Protein AF-A0AAD4D1K1-F1 (afdb_monomer)

Mean predicted aligned error: 10.36 Å

Organism: NCBI:txid604196

Nearest PDB structures (foldseek):
  8tid-assembly1_G  TM=2.782E-01  e=1.147E-01  Tetrahymena thermophila
  8kdq-assembly1_A  TM=3.178E-01  e=3.335E+00  synthetic construct
  1ypf-assembly1_A  TM=4.188E-01  e=5.266E+00  Bacillus anthracis
  1ypf-assembly2_B  TM=4.130E-01  e=8.806E+00  Bacillus anthracis

Solvent-accessible surface area (backbone atoms only — not comparable to full-atom values): 17620 Å² total; per-residue (Å²): 136,61,85,41,45,68,47,78,50,74,53,75,74,86,73,88,48,87,87,61,91,66,86,73,69,76,52,80,69,63,49,77,46,43,48,60,52,50,39,54,57,49,68,62,23,54,62,26,28,33,43,36,37,40,48,43,41,37,93,43,54,67,53,35,49,51,44,14,48,49,43,43,62,21,69,53,27,29,35,41,37,42,26,33,32,48,55,69,71,38,42,49,67,24,48,59,50,39,61,37,16,52,34,58,53,26,30,33,42,35,42,29,46,60,72,62,97,66,61,77,73,63,59,64,64,56,59,61,59,56,47,68,71,48,71,79,64,74,93,75,93,75,90,79,83,89,82,85,88,84,88,84,83,89,80,90,81,79,90,82,92,76,89,78,78,89,77,83,77,82,80,75,81,75,81,76,77,80,75,77,80,86,73,76,85,68,72,73,58,86,73,54,30,63,48,21,29,33,43,33,47,45,69,44,42,66,48,55,70,68,59,54,49,53,54,46,72,28,30,46,40,24,29,34,39,40,53,50,53,60,74,64,60,70,68,56,35,52,54,49,16,40,48,47,33,70,39,19,73,58,52,74,40,79,45,61,57,92,89,49,59,62,61,48,51,40,28,47,70,48,33,95,56,38,70,60,46,51,51,53,52,54,50,48,54,52,46,54,61,65,80,47,78,75,68,74,77,86,123

Sequence (299 aa):
MIHLVHLKINFQPSQYNDKLRCHVSTNKIATKTAALQVCWIIQQSPHITHLHLDQLSVSNLKEMELLALTLHGLLWLQEIRLFIRSDKDVWQRGFYKIFFALPVLVTVCKLGGEPPLNWTYYWHETDLLNYELKDSEGESELDTEDDEESGRSRQKTSDDRKSVEAVQENKQVIEEKDQELVIPEVFSRDEPLSQLQMFQAWDMNLLTMEEVLSVFYHCPNVVSLRVPLVSAIGEDLDILARTISERCPHLWWLSSRQSDATLFTAVMKAMPDYEQLKEHQSRKERLLRRCGSYQACFC

Foldseek 3Di:
DDAAQADADAPDDPPPCPPDDDPPPPPPVNLDCQLVVVLVVLQVHLNHQHEHYHAREDEALVSLLSNLQSQLSNQNHAEDADEYEYPLVSCQVSVQSNLQSHHLNHAYDHEEYHDPPCPVVPPVVVVVVVVVVPVVDDDDDDDDDDDDDDDDDDDDDDDDDDDDDDDPDPDDPDPPPPPDDDRPGRDGHPAASQNHAHDHYEPCQSYDLVSLLVSLLRHQAHQAYEDYDHVDDDPSLLVSLLSNQVRHVNHLHYHYDPVDVSSVVSNLVNHPPSVVSVVVVVVVVVVVVVVDPPPPPPD

Radius of gyration: 23.48 Å; Cα contacts (8 Å, |Δi|>4): 382; chains: 1; bounding box: 64×58×53 Å

Secondary structure (DSSP, 8-state):
----SEEEEE---STT-TTS-------HHHHTTHHHHHHHHHHT-TT-SEEEEEEEE--SHHHHHHHHHHHHT-TT--EEEEEEE--HHHHHHHHHHHHHTS-TT-SEEEEESS--S-THHHHHHHHHHHHHHHTTS------------------------PPPP-----------------PPPP----S--TT--EEEES-GGGS-HHHHHHHHHT-TT-SEEEPPP----THHHHHHHHHHHHH-TT--EEE--TT-HHHHHHHHHHSTTHHHHHHHHHHHHHHHHHS--------

pLDDT: mean 80.2, std 19.13, range [30.38, 98.31]

Structure (mmCIF, N/CA/C/O backbone):
data_AF-A0AAD4D1K1-F1
#
_entry.id   AF-A0AAD4D1K1-F1
#
loop_
_atom_site.group_PDB
_atom_site.id
_atom_site.type_symbol
_atom_site.label_atom_id
_atom_site.label_alt_id
_atom_site.label_comp_id
_atom_site.label_asym_id
_atom_site.label_entity_id
_atom_site.label_seq_id
_atom_site.pdbx_PDB_ins_code
_atom_site.Cartn_x
_atom_site.Cartn_y
_atom_site.Cartn_z
_atom_site.occupancy
_atom_site.B_iso_or_equiv
_atom_site.auth_seq_id
_atom_site.auth_comp_id
_atom_site.auth_asym_id
_atom_site.auth_atom_id
_atom_site.pdbx_PDB_model_num
ATOM 1 N N . MET A 1 1 ? -6.142 -9.452 -29.997 1.00 72.88 1 MET A N 1
ATOM 2 C CA . MET A 1 1 ? -6.151 -8.633 -28.769 1.00 72.88 1 MET A CA 1
ATOM 3 C C . MET A 1 1 ? -6.439 -9.585 -27.624 1.00 72.88 1 MET A C 1
ATOM 5 O O . MET A 1 1 ? -7.376 -10.363 -27.749 1.00 72.88 1 MET A O 1
ATOM 9 N N . ILE A 1 2 ? -5.573 -9.647 -26.615 1.00 81.00 2 ILE A N 1
ATOM 10 C CA . ILE A 1 2 ? -5.736 -10.585 -25.498 1.00 81.00 2 ILE A CA 1
ATOM 11 C C . ILE A 1 2 ? -6.510 -9.848 -24.403 1.00 81.00 2 ILE A C 1
ATOM 13 O O . ILE A 1 2 ? -6.099 -8.770 -23.986 1.00 81.00 2 ILE A O 1
ATOM 17 N N . HIS A 1 3 ? -7.638 -10.408 -23.970 1.00 90.62 3 HIS A N 1
ATOM 18 C CA . HIS A 1 3 ? -8.458 -9.855 -22.892 1.00 90.62 3 HIS A CA 1
ATOM 19 C C . HIS A 1 3 ? -8.113 -10.573 -21.589 1.00 90.62 3 HIS A C 1
ATOM 21 O O . HIS A 1 3 ? -8.763 -11.547 -21.214 1.00 90.62 3 HIS A O 1
ATOM 27 N N . LEU A 1 4 ? -7.047 -10.128 -20.924 1.00 94.00 4 LEU A N 1
ATOM 28 C CA . LEU A 1 4 ? -6.708 -10.634 -19.598 1.00 94.00 4 LEU A CA 1
ATOM 29 C C . LEU A 1 4 ? -7.562 -9.915 -18.550 1.00 94.00 4 LEU A C 1
ATOM 31 O O . LEU A 1 4 ? -7.555 -8.690 -18.480 1.00 94.00 4 LEU A O 1
ATOM 35 N N . VAL A 1 5 ? -8.287 -10.688 -17.742 1.00 96.38 5 VAL A N 1
ATOM 36 C CA . VAL A 1 5 ? -9.033 -10.192 -16.569 1.00 96.38 5 VAL A CA 1
ATOM 37 C C . VAL A 1 5 ? -8.194 -10.366 -15.298 1.00 96.38 5 VAL A C 1
ATOM 39 O O . VAL A 1 5 ? -8.175 -9.499 -14.428 1.00 96.38 5 VAL A O 1
ATOM 42 N N . HIS A 1 6 ? -7.436 -11.463 -15.231 1.00 96.06 6 HIS A N 1
ATOM 43 C CA . HIS A 1 6 ? -6.526 -11.784 -14.137 1.00 96.06 6 HIS A CA 1
ATOM 44 C C . HIS A 1 6 ? -5.112 -11.925 -14.694 1.00 96.06 6 HIS A C 1
ATOM 46 O O . HIS A 1 6 ? -4.882 -12.717 -15.610 1.00 96.06 6 HIS A O 1
ATOM 52 N N . LEU A 1 7 ? -4.160 -11.189 -14.126 1.00 95.75 7 LEU A N 1
ATOM 53 C CA . LEU A 1 7 ? -2.747 -11.311 -14.459 1.00 95.75 7 LEU A CA 1
ATOM 54 C C . LEU A 1 7 ? -1.954 -11.601 -13.188 1.00 95.75 7 LEU A C 1
ATOM 56 O O . LEU A 1 7 ? -1.901 -10.772 -12.283 1.00 95.75 7 LEU A O 1
ATOM 60 N N . LYS A 1 8 ? -1.318 -12.774 -13.136 1.00 94.94 8 LYS A N 1
ATOM 61 C CA . LYS A 1 8 ? -0.389 -13.153 -12.070 1.00 94.94 8 LYS A CA 1
ATOM 62 C C . LYS A 1 8 ? 0.980 -13.456 -12.663 1.00 94.94 8 LYS A C 1
ATOM 64 O O . LYS A 1 8 ? 1.104 -14.370 -13.473 1.00 94.94 8 LYS A O 1
ATOM 69 N N . ILE A 1 9 ? 1.997 -12.717 -12.234 1.00 92.56 9 ILE A N 1
ATOM 70 C CA . ILE A 1 9 ? 3.392 -12.934 -12.622 1.00 92.56 9 ILE A CA 1
ATOM 71 C C . ILE A 1 9 ? 4.221 -13.078 -11.350 1.00 92.56 9 ILE A C 1
ATOM 73 O O . ILE A 1 9 ? 4.180 -12.213 -10.477 1.00 92.56 9 ILE A O 1
ATOM 77 N N . ASN A 1 10 ? 4.971 -14.174 -11.249 1.00 88.88 10 ASN A N 1
ATOM 78 C CA . ASN A 1 10 ? 5.829 -14.451 -10.105 1.00 88.88 10 ASN A CA 1
ATOM 79 C C . ASN A 1 10 ? 7.292 -14.538 -10.543 1.00 88.88 10 ASN A C 1
ATOM 81 O O . ASN A 1 10 ? 7.675 -15.435 -11.295 1.00 88.88 10 ASN A O 1
ATOM 85 N N . PHE A 1 11 ? 8.103 -13.610 -10.049 1.00 84.44 11 PHE A N 1
ATOM 86 C CA . PHE A 1 11 ? 9.536 -13.535 -10.291 1.00 84.44 11 PHE A CA 1
ATOM 87 C C . PHE A 1 11 ? 10.288 -14.250 -9.166 1.00 84.44 11 PHE A C 1
ATOM 89 O O . PHE A 1 11 ? 11.040 -13.631 -8.417 1.00 84.44 11 PHE A O 1
ATOM 96 N N . GLN A 1 12 ? 10.078 -15.560 -9.002 1.00 76.00 12 GLN A N 1
ATOM 97 C CA . GLN A 1 12 ? 10.823 -16.306 -7.987 1.00 76.00 12 GLN A CA 1
ATOM 98 C C . GLN A 1 12 ? 12.325 -16.292 -8.319 1.00 76.00 12 GLN A C 1
ATOM 100 O O . GLN A 1 12 ? 12.722 -16.813 -9.366 1.00 76.00 12 GLN A O 1
ATOM 105 N N . PRO A 1 13 ? 13.198 -15.766 -7.441 1.00 63.66 13 PRO A N 1
ATOM 106 C CA . PRO A 1 13 ? 14.618 -16.031 -7.535 1.00 63.66 13 PRO A CA 1
ATOM 107 C C . PRO A 1 13 ? 14.792 -17.533 -7.330 1.00 63.66 13 PRO A C 1
ATOM 109 O O . PRO A 1 13 ? 14.244 -18.110 -6.391 1.00 63.66 13 PRO A O 1
ATOM 112 N N . SER A 1 14 ? 15.562 -18.177 -8.201 1.00 56.88 14 SER A N 1
ATOM 113 C CA . SER A 1 14 ? 15.793 -19.628 -8.243 1.00 56.88 14 SER A CA 1
ATOM 114 C C . SER A 1 14 ? 16.520 -20.207 -7.010 1.00 56.88 14 SER A C 1
ATOM 116 O O . SER A 1 14 ? 17.161 -21.251 -7.099 1.00 56.88 14 SER A O 1
ATOM 118 N N . GLN A 1 15 ? 16.482 -19.532 -5.861 1.00 54.94 15 GLN A N 1
ATOM 119 C CA . GLN A 1 15 ? 17.346 -19.762 -4.704 1.00 54.94 15 GLN A CA 1
ATOM 120 C C . GLN A 1 15 ? 16.857 -20.854 -3.742 1.00 54.94 15 GLN A C 1
ATOM 122 O O . GLN A 1 15 ? 17.575 -21.190 -2.811 1.00 54.94 15 GLN A O 1
ATOM 127 N N . TYR A 1 16 ? 15.695 -21.473 -3.966 1.00 52.16 16 TYR A N 1
ATOM 128 C CA . TYR A 1 16 ? 15.175 -22.506 -3.054 1.00 52.16 16 TYR A CA 1
ATOM 129 C C . TYR A 1 16 ? 15.654 -23.943 -3.327 1.00 52.16 16 TYR A C 1
ATOM 131 O O . TYR A 1 16 ? 15.157 -24.878 -2.708 1.00 52.16 16 TYR A O 1
ATOM 139 N N . ASN A 1 17 ? 16.660 -24.145 -4.186 1.00 45.97 17 ASN A N 1
ATOM 140 C CA . ASN A 1 17 ? 17.298 -25.454 -4.379 1.00 45.97 17 ASN A CA 1
ATOM 141 C C . ASN A 1 17 ? 18.796 -25.423 -4.043 1.00 45.97 17 ASN A C 1
ATOM 143 O O . ASN A 1 17 ? 19.654 -25.696 -4.879 1.00 45.97 17 ASN A O 1
ATOM 147 N N . ASP A 1 18 ? 19.114 -25.173 -2.773 1.00 48.12 18 ASP A N 1
ATOM 148 C CA . ASP A 1 18 ? 20.488 -25.197 -2.241 1.00 48.12 18 ASP A CA 1
ATOM 149 C C . ASP A 1 18 ? 21.176 -26.582 -2.336 1.00 48.12 18 ASP A C 1
ATOM 151 O O . ASP A 1 18 ? 22.380 -26.720 -2.114 1.00 48.12 18 ASP A O 1
ATOM 155 N N . LYS A 1 19 ? 20.438 -27.639 -2.715 1.00 50.09 19 LYS A N 1
ATOM 156 C CA . LYS A 1 19 ? 20.979 -28.997 -2.916 1.00 50.09 19 LYS A CA 1
ATOM 157 C C . LYS A 1 19 ? 21.280 -29.365 -4.371 1.00 50.09 19 LYS A C 1
ATOM 159 O O . LYS A 1 19 ? 21.922 -30.387 -4.601 1.00 50.09 19 LYS A O 1
ATOM 164 N N . LEU A 1 20 ? 20.894 -28.548 -5.350 1.00 40.56 20 LEU A N 1
ATOM 165 C CA . LEU A 1 20 ? 21.225 -28.772 -6.760 1.00 40.56 20 LEU A CA 1
ATOM 166 C C . LEU A 1 20 ? 21.921 -27.527 -7.305 1.00 40.56 20 LEU A C 1
ATOM 168 O O . LEU A 1 20 ? 21.315 -26.655 -7.921 1.00 40.56 20 LEU A O 1
ATOM 172 N N . ARG A 1 21 ? 23.229 -27.456 -7.032 1.00 37.28 21 ARG A N 1
ATOM 173 C CA . ARG A 1 21 ? 24.147 -26.422 -7.517 1.00 37.28 21 ARG A CA 1
ATOM 174 C C . ARG A 1 21 ? 24.184 -26.383 -9.048 1.00 37.28 21 ARG A C 1
ATOM 176 O O . ARG A 1 21 ? 25.069 -26.960 -9.668 1.00 37.28 21 ARG A O 1
ATOM 183 N N . CYS A 1 22 ? 23.293 -25.601 -9.632 1.00 33.66 22 CYS A N 1
ATOM 184 C CA . CYS A 1 22 ? 23.585 -24.823 -10.823 1.00 33.66 22 CYS A CA 1
ATOM 185 C C . CYS A 1 22 ? 23.235 -23.377 -10.487 1.00 33.66 22 CYS A C 1
ATOM 187 O O . CYS A 1 22 ? 22.073 -22.983 -10.527 1.00 33.66 22 CYS A O 1
ATOM 189 N N . HIS A 1 23 ? 24.251 -22.584 -10.136 1.00 37.19 23 HIS A N 1
ATOM 190 C CA . HIS A 1 23 ? 24.150 -21.130 -10.152 1.00 37.19 23 HIS A CA 1
ATOM 191 C C . HIS A 1 23 ? 23.920 -20.691 -11.601 1.00 37.19 23 HIS A C 1
ATOM 193 O O . HIS A 1 23 ? 24.848 -20.280 -12.295 1.00 37.19 23 HIS A O 1
ATOM 199 N N . VAL A 1 24 ? 22.679 -20.765 -12.077 1.00 39.00 24 VAL A N 1
ATOM 200 C CA . VAL A 1 24 ? 22.254 -19.875 -13.147 1.00 39.00 24 VAL A CA 1
ATOM 201 C C . VAL A 1 24 ? 22.130 -18.525 -12.465 1.00 39.00 24 VAL A C 1
ATOM 203 O O . VAL A 1 24 ? 21.102 -18.190 -11.886 1.00 39.00 24 VAL A O 1
ATOM 206 N N . SER A 1 25 ? 23.245 -17.794 -12.435 1.00 41.09 25 SER A N 1
ATOM 207 C CA . SER A 1 25 ? 23.227 -16.356 -12.214 1.00 41.09 25 SER A CA 1
ATOM 208 C C . SER A 1 25 ? 22.176 -15.821 -13.176 1.00 41.09 25 SER A C 1
ATOM 210 O O . SER A 1 25 ? 22.391 -15.847 -14.389 1.00 41.09 25 SER A O 1
ATOM 212 N N . THR A 1 26 ? 20.999 -15.446 -12.669 1.00 44.00 26 THR A N 1
ATOM 213 C CA . THR A 1 26 ? 20.039 -14.683 -13.458 1.00 44.00 26 THR A CA 1
ATOM 214 C C . THR A 1 26 ? 20.810 -13.457 -13.896 1.00 44.00 26 THR A C 1
ATOM 216 O O . THR A 1 26 ? 21.178 -12.618 -13.071 1.00 44.00 26 THR A O 1
ATOM 219 N N . ASN A 1 27 ? 21.189 -13.458 -15.171 1.00 49.16 27 ASN A N 1
ATOM 220 C CA . ASN A 1 27 ? 22.078 -12.479 -15.761 1.00 49.16 27 ASN A CA 1
ATOM 221 C C . ASN A 1 27 ? 21.571 -11.097 -15.331 1.00 49.16 27 ASN A C 1
ATOM 223 O O . ASN A 1 27 ? 20.393 -10.814 -15.539 1.00 49.16 27 ASN A O 1
ATOM 227 N N . LYS A 1 28 ? 22.415 -10.240 -14.734 1.00 56.50 28 LYS A N 1
ATOM 228 C CA . LYS A 1 28 ? 22.034 -8.882 -14.265 1.00 56.50 28 LYS A CA 1
ATOM 229 C C . LYS A 1 28 ? 21.329 -8.033 -15.343 1.00 56.50 28 LYS A C 1
ATOM 231 O O . LYS A 1 28 ? 20.769 -6.985 -15.054 1.00 56.50 28 LYS A O 1
ATOM 236 N N . ILE A 1 29 ? 21.408 -8.469 -16.596 1.00 53.78 29 ILE A N 1
ATOM 237 C CA . ILE A 1 29 ? 20.778 -7.882 -17.775 1.00 53.78 29 ILE A CA 1
ATOM 238 C C . ILE A 1 29 ? 19.267 -8.197 -17.832 1.00 53.78 29 ILE A C 1
ATOM 240 O O . ILE A 1 29 ? 18.488 -7.337 -18.228 1.00 53.78 29 ILE A O 1
ATOM 244 N N . ALA A 1 30 ? 18.824 -9.378 -17.382 1.00 60.53 30 ALA A N 1
ATOM 245 C CA . ALA A 1 30 ? 17.412 -9.777 -17.413 1.00 60.53 30 ALA A CA 1
ATOM 246 C C . ALA A 1 30 ? 16.549 -9.010 -16.392 1.00 60.53 30 ALA A C 1
ATOM 248 O O . ALA A 1 30 ? 15.363 -8.799 -16.622 1.00 60.53 30 ALA A O 1
ATOM 249 N N . THR A 1 31 ? 17.135 -8.539 -15.287 1.00 65.38 31 THR A N 1
ATOM 250 C CA . THR A 1 31 ? 16.404 -7.774 -14.262 1.00 65.38 31 THR A CA 1
ATOM 251 C C . THR A 1 31 ? 16.112 -6.339 -14.693 1.00 65.38 31 THR A C 1
ATOM 253 O O . THR A 1 31 ? 15.072 -5.804 -14.327 1.00 65.38 31 THR A O 1
ATOM 256 N N . LYS A 1 32 ? 16.981 -5.728 -15.512 1.00 70.50 32 LYS A N 1
ATOM 257 C CA . LYS A 1 32 ? 16.847 -4.323 -15.937 1.00 70.50 32 LYS A CA 1
ATOM 258 C C . LYS A 1 32 ? 15.639 -4.050 -16.836 1.00 70.50 32 LYS A C 1
ATOM 260 O O . LYS A 1 32 ? 15.222 -2.910 -16.962 1.00 70.50 32 LYS A O 1
ATOM 265 N N . THR A 1 33 ? 15.091 -5.073 -17.489 1.00 84.19 33 THR A N 1
ATOM 266 C CA . THR A 1 33 ? 13.977 -4.907 -18.440 1.00 84.19 33 THR A CA 1
ATOM 267 C C . THR A 1 33 ? 12.664 -5.504 -17.944 1.00 84.19 33 THR A C 1
ATOM 269 O O . THR A 1 33 ? 11.638 -5.323 -18.596 1.00 84.19 33 THR A O 1
ATOM 272 N N . ALA A 1 34 ? 12.660 -6.159 -16.778 1.00 89.62 34 ALA A N 1
ATOM 273 C CA . ALA A 1 34 ? 11.484 -6.846 -16.256 1.00 89.62 34 ALA A CA 1
ATOM 274 C C . ALA A 1 34 ? 10.307 -5.883 -16.023 1.00 89.62 34 ALA A C 1
ATOM 276 O O . ALA A 1 34 ? 9.207 -6.138 -16.508 1.00 89.62 34 ALA A O 1
ATOM 277 N N . ALA A 1 35 ? 10.542 -4.744 -15.360 1.00 93.19 35 ALA A N 1
ATOM 278 C CA . ALA A 1 35 ? 9.509 -3.732 -15.123 1.00 93.19 35 ALA A CA 1
ATOM 279 C C . ALA A 1 35 ? 8.905 -3.194 -16.431 1.00 93.19 35 ALA A C 1
ATOM 281 O O . ALA A 1 35 ? 7.684 -3.142 -16.567 1.00 93.19 35 ALA A O 1
ATOM 282 N N . LEU A 1 36 ? 9.747 -2.875 -17.422 1.00 93.62 36 LEU A N 1
ATOM 283 C CA . LEU A 1 36 ? 9.320 -2.403 -18.745 1.00 93.62 36 LEU A CA 1
ATOM 284 C C . LEU A 1 36 ? 8.448 -3.439 -19.468 1.00 93.62 36 LEU A C 1
ATOM 286 O O . LEU A 1 36 ? 7.378 -3.104 -19.973 1.00 93.62 36 LEU A O 1
ATOM 290 N N . GLN A 1 37 ? 8.883 -4.701 -19.491 1.00 93.75 37 GLN A N 1
ATOM 291 C CA . GLN A 1 37 ? 8.145 -5.795 -20.126 1.00 93.75 37 GLN A CA 1
ATOM 292 C C . GLN A 1 37 ? 6.794 -6.034 -19.451 1.00 93.75 37 GLN A C 1
ATOM 294 O O . GLN A 1 37 ? 5.785 -6.187 -20.137 1.00 93.75 37 GLN A O 1
ATOM 299 N N . VAL A 1 38 ? 6.754 -6.024 -18.117 1.00 95.56 38 VAL A N 1
ATOM 300 C CA . VAL A 1 38 ? 5.509 -6.166 -17.353 1.00 95.56 38 VAL A CA 1
ATOM 301 C C . VAL A 1 38 ? 4.557 -5.014 -17.639 1.00 95.56 38 VAL A C 1
ATOM 303 O O . VAL A 1 38 ? 3.389 -5.262 -17.929 1.00 95.56 38 VAL A O 1
ATOM 306 N N . CYS A 1 39 ? 5.046 -3.771 -17.626 1.00 96.75 39 CYS A N 1
ATOM 307 C CA . CYS A 1 39 ? 4.224 -2.607 -17.952 1.00 96.75 39 CYS A CA 1
ATOM 308 C C . CYS A 1 39 ? 3.651 -2.716 -19.370 1.00 96.75 39 CYS A C 1
ATOM 310 O O . CYS A 1 39 ? 2.458 -2.501 -19.569 1.00 96.75 39 CYS A O 1
ATOM 312 N N . TRP A 1 40 ? 4.469 -3.134 -20.341 1.00 95.56 40 TRP A N 1
ATOM 313 C CA . TRP A 1 40 ? 4.013 -3.356 -21.710 1.00 95.56 40 TRP A CA 1
ATOM 314 C C . TRP A 1 40 ? 2.913 -4.424 -21.793 1.00 95.56 40 TRP A C 1
ATOM 316 O O . TRP A 1 40 ? 1.896 -4.181 -22.440 1.00 95.56 40 TRP A O 1
ATOM 326 N N . ILE A 1 41 ? 3.067 -5.566 -21.107 1.00 94.94 41 ILE A N 1
ATOM 327 C CA . ILE A 1 41 ? 2.046 -6.631 -21.049 1.00 94.94 41 ILE A CA 1
ATOM 328 C C . ILE A 1 41 ? 0.735 -6.093 -20.466 1.00 94.94 41 ILE A C 1
ATOM 330 O O . ILE A 1 41 ? -0.327 -6.313 -21.045 1.00 94.94 41 ILE A O 1
ATOM 334 N N . ILE A 1 42 ? 0.807 -5.367 -19.348 1.00 96.50 42 ILE A N 1
ATOM 335 C CA . ILE A 1 42 ? -0.366 -4.795 -18.676 1.00 96.50 42 ILE A CA 1
ATOM 336 C C . ILE A 1 42 ? -1.099 -3.815 -19.601 1.00 96.50 42 ILE A C 1
ATOM 338 O O . ILE A 1 42 ? -2.321 -3.878 -19.721 1.00 96.50 42 ILE A O 1
ATOM 342 N N . GLN A 1 43 ? -0.366 -2.965 -20.325 1.00 95.94 43 GLN A N 1
ATOM 343 C CA . GLN A 1 43 ? -0.943 -2.008 -21.276 1.00 95.94 43 GLN A CA 1
ATOM 344 C C . GLN A 1 43 ? -1.690 -2.679 -22.440 1.00 95.94 43 GLN A C 1
ATOM 346 O O . GLN A 1 43 ? -2.597 -2.073 -23.008 1.00 95.94 43 GLN A O 1
ATOM 351 N N . GLN A 1 44 ? -1.368 -3.933 -22.786 1.00 96.38 44 GLN A N 1
ATOM 352 C CA . GLN A 1 44 ? -2.120 -4.688 -23.800 1.00 96.38 44 GLN A CA 1
ATOM 353 C C . GLN A 1 44 ? -3.483 -5.192 -23.297 1.00 96.38 44 GLN A C 1
ATOM 355 O O . GLN A 1 44 ? -4.273 -5.718 -24.085 1.00 96.38 44 GLN A O 1
ATOM 360 N N . SER A 1 45 ? -3.772 -5.071 -22.000 1.00 96.56 45 SER A N 1
ATOM 361 C CA . SER A 1 45 ? -4.991 -5.584 -21.373 1.00 96.56 45 SER A CA 1
ATOM 362 C C . SER A 1 45 ? -5.561 -4.582 -20.354 1.00 96.56 45 SER A C 1
ATOM 364 O O . SER A 1 45 ? -5.500 -4.818 -19.151 1.00 96.56 45 SER A O 1
ATOM 366 N N . PRO A 1 46 ? -6.198 -3.484 -20.805 1.00 96.31 46 PRO A N 1
ATOM 367 C CA . PRO A 1 46 ? -6.753 -2.455 -19.911 1.00 96.31 46 PRO A CA 1
ATOM 368 C C . PRO A 1 46 ? -7.955 -2.925 -19.064 1.00 96.31 46 PRO A C 1
ATOM 370 O O . PRO A 1 46 ? -8.429 -2.193 -18.200 1.00 96.31 46 PRO A O 1
ATOM 373 N N . HIS A 1 47 ? -8.468 -4.134 -19.313 1.00 96.38 47 HIS A N 1
ATOM 374 C CA . HIS A 1 47 ? -9.603 -4.736 -18.604 1.00 96.38 47 HIS A CA 1
ATOM 375 C C . HIS A 1 47 ? -9.190 -5.609 -17.410 1.00 96.38 47 HIS A C 1
ATOM 377 O O . HIS A 1 47 ? -10.031 -6.321 -16.863 1.00 96.38 47 HIS A O 1
ATOM 383 N N . ILE A 1 48 ? -7.908 -5.600 -17.030 1.00 97.81 48 ILE A N 1
ATOM 384 C CA . ILE A 1 48 ? -7.433 -6.342 -15.861 1.00 97.81 48 ILE A CA 1
ATOM 385 C C . ILE A 1 48 ? -8.164 -5.828 -14.616 1.00 97.81 48 ILE A C 1
ATOM 387 O O . ILE A 1 48 ? -8.100 -4.644 -14.290 1.00 97.81 48 ILE A O 1
ATOM 391 N N . THR A 1 49 ? -8.826 -6.743 -13.911 1.00 98.00 49 THR A N 1
ATOM 392 C CA . THR A 1 49 ? -9.485 -6.484 -12.626 1.00 98.00 49 THR A CA 1
ATOM 393 C C . THR A 1 49 ? -8.647 -6.985 -11.450 1.00 98.00 49 THR A C 1
ATOM 395 O O . THR A 1 49 ? -8.744 -6.427 -10.360 1.00 98.00 49 THR A O 1
ATOM 398 N N . HIS A 1 50 ? -7.783 -7.986 -11.665 1.00 97.81 50 HIS A N 1
ATOM 399 C CA . HIS A 1 50 ? -6.905 -8.552 -10.636 1.00 97.81 50 HIS A CA 1
ATOM 400 C C . HIS A 1 50 ? -5.457 -8.611 -11.133 1.00 97.81 50 HIS A C 1
ATOM 402 O O . HIS A 1 50 ? -5.148 -9.342 -12.081 1.00 97.81 50 HIS A O 1
ATOM 408 N N . LEU A 1 51 ? -4.561 -7.869 -10.480 1.00 97.44 51 LEU A N 1
ATOM 409 C CA . LEU A 1 51 ? -3.145 -7.784 -10.841 1.00 97.44 51 LEU A CA 1
ATOM 410 C C . LEU A 1 51 ? -2.250 -8.233 -9.688 1.00 97.44 51 LEU A C 1
ATOM 412 O O . LEU A 1 51 ? -2.154 -7.554 -8.667 1.00 97.44 51 LEU A O 1
ATOM 416 N N . HIS A 1 52 ? -1.554 -9.354 -9.868 1.00 96.00 52 HIS A N 1
ATOM 417 C CA . HIS A 1 52 ? -0.613 -9.908 -8.897 1.00 96.00 52 HIS A CA 1
ATOM 418 C C . HIS A 1 52 ? 0.800 -9.947 -9.490 1.00 96.00 52 HIS A C 1
ATOM 420 O O . HIS A 1 52 ? 1.076 -10.709 -10.416 1.00 96.00 52 HIS A O 1
ATOM 426 N N . LEU A 1 53 ? 1.699 -9.136 -8.947 1.00 94.75 53 LEU A N 1
ATOM 427 C CA . LEU A 1 53 ? 3.097 -9.041 -9.348 1.00 94.75 53 LEU A CA 1
ATOM 428 C C . LEU A 1 53 ? 3.970 -9.329 -8.130 1.00 94.75 53 LEU A C 1
ATOM 430 O O . LEU A 1 53 ? 4.134 -8.485 -7.248 1.00 94.75 53 LEU A O 1
ATOM 434 N N . ASP A 1 54 ? 4.529 -10.534 -8.093 1.00 90.81 54 ASP A N 1
ATOM 435 C CA . ASP A 1 54 ? 5.349 -10.992 -6.979 1.00 90.81 54 ASP A CA 1
ATOM 436 C C . ASP A 1 54 ? 6.831 -10.856 -7.329 1.00 90.81 54 ASP A C 1
ATOM 438 O O . ASP A 1 54 ? 7.305 -11.470 -8.283 1.00 90.81 54 ASP A O 1
ATOM 442 N N . GLN A 1 55 ? 7.573 -10.100 -6.517 1.00 89.12 55 GLN A N 1
ATOM 443 C CA . GLN A 1 55 ? 9.024 -9.904 -6.629 1.00 89.12 55 GLN A CA 1
ATOM 444 C C . GLN A 1 55 ? 9.489 -9.178 -7.902 1.00 89.12 55 GLN A C 1
ATOM 446 O O . GLN A 1 55 ? 10.583 -9.436 -8.411 1.00 89.12 55 GLN A O 1
ATOM 451 N N . LEU A 1 56 ? 8.683 -8.242 -8.407 1.00 92.75 56 LEU A N 1
ATOM 452 C CA . LEU A 1 56 ? 9.046 -7.437 -9.570 1.00 92.75 56 LEU A CA 1
ATOM 453 C C . LEU A 1 56 ? 10.307 -6.613 -9.277 1.00 92.75 56 LEU A C 1
ATOM 455 O O . LEU A 1 56 ? 10.295 -5.754 -8.399 1.00 92.75 56 LEU A O 1
ATOM 459 N N . SER A 1 57 ? 11.391 -6.861 -10.012 1.00 92.31 57 SER A N 1
ATOM 460 C CA . SER A 1 57 ? 12.620 -6.073 -9.886 1.00 92.31 57 SER A CA 1
ATOM 461 C C . SER A 1 57 ? 12.417 -4.687 -10.489 1.00 92.31 57 SER A C 1
ATOM 463 O O . SER A 1 57 ? 12.106 -4.579 -11.674 1.00 92.31 57 SER A O 1
ATOM 465 N N . VAL A 1 58 ? 12.646 -3.650 -9.686 1.00 93.69 58 VAL A N 1
ATOM 466 C CA . VAL A 1 58 ? 12.604 -2.249 -10.106 1.00 93.69 58 VAL A CA 1
ATOM 467 C C . VAL A 1 58 ? 13.905 -1.577 -9.691 1.00 93.69 58 VAL A C 1
ATOM 469 O O . VAL A 1 58 ? 14.237 -1.490 -8.511 1.00 93.69 58 VAL A O 1
ATOM 472 N N . SER A 1 59 ? 14.674 -1.134 -10.680 1.00 92.50 59 SER A N 1
ATOM 473 C CA . SER A 1 59 ? 16.066 -0.712 -10.486 1.00 92.50 59 SER A CA 1
ATOM 474 C C . SER A 1 59 ? 16.204 0.778 -10.179 1.00 92.50 59 SER A C 1
ATOM 476 O O . SER A 1 59 ? 17.251 1.220 -9.717 1.00 92.50 59 SER A O 1
ATOM 478 N N . ASN A 1 60 ? 15.194 1.584 -10.508 1.00 93.88 60 ASN A N 1
ATOM 479 C CA . ASN A 1 60 ? 15.254 3.040 -10.407 1.00 93.88 60 ASN A CA 1
ATOM 480 C C . ASN A 1 60 ? 13.849 3.655 -10.289 1.00 93.88 60 ASN A C 1
ATOM 482 O O . ASN A 1 60 ? 12.830 2.993 -10.485 1.00 93.88 60 ASN A O 1
ATOM 486 N N . LEU A 1 61 ? 13.798 4.954 -9.982 1.00 94.88 61 LEU A N 1
ATOM 487 C CA . LEU A 1 61 ? 12.541 5.682 -9.802 1.00 94.88 61 LEU A CA 1
ATOM 488 C C . LEU A 1 61 ? 11.734 5.839 -11.103 1.00 94.88 61 LEU A C 1
ATOM 490 O O . LEU A 1 61 ? 10.511 5.871 -11.045 1.00 94.88 61 LEU A O 1
ATOM 494 N N . LYS A 1 62 ? 12.390 5.888 -12.269 1.00 94.25 62 LYS A N 1
ATOM 495 C CA . LYS A 1 62 ? 11.703 6.004 -13.567 1.00 94.25 62 LYS A CA 1
ATOM 496 C C . LYS A 1 62 ? 10.864 4.764 -13.868 1.00 94.25 62 LYS A C 1
ATOM 498 O O . LYS A 1 62 ? 9.744 4.867 -14.348 1.00 94.25 62 LYS A O 1
ATOM 503 N N . GLU A 1 63 ? 11.372 3.582 -13.540 1.00 94.94 63 GLU A N 1
ATOM 504 C CA . GLU A 1 63 ? 10.609 2.337 -13.639 1.00 94.94 63 GLU A CA 1
ATOM 505 C C . GLU A 1 63 ? 9.413 2.317 -12.669 1.00 94.94 63 GLU A C 1
ATOM 507 O O . GLU A 1 63 ? 8.337 1.865 -13.057 1.00 94.94 63 GLU A O 1
ATOM 512 N N . MET A 1 64 ? 9.556 2.864 -11.451 1.00 95.88 64 MET A N 1
ATOM 513 C CA . MET A 1 64 ? 8.420 3.051 -10.530 1.00 95.88 64 MET A CA 1
ATOM 514 C C . MET A 1 64 ? 7.373 4.012 -11.106 1.00 95.88 64 MET A C 1
ATOM 516 O O . MET A 1 64 ? 6.179 3.752 -10.995 1.00 95.88 64 MET A O 1
ATOM 520 N N . GLU A 1 65 ? 7.803 5.110 -11.730 1.00 95.94 65 GLU A N 1
ATOM 521 C CA . GLU A 1 65 ? 6.918 6.076 -12.395 1.00 95.94 65 GLU A CA 1
ATOM 522 C C . GLU A 1 65 ? 6.181 5.455 -13.578 1.00 95.94 65 GLU A C 1
ATOM 524 O O . GLU A 1 65 ? 4.973 5.633 -13.709 1.00 95.94 65 GLU A O 1
ATOM 529 N N . LEU A 1 66 ? 6.875 4.673 -14.406 1.00 95.94 66 LEU A N 1
ATOM 530 C CA . LEU A 1 66 ? 6.249 3.941 -15.501 1.00 95.94 66 LEU A CA 1
ATOM 531 C C . LEU A 1 66 ? 5.215 2.932 -14.989 1.00 95.94 66 LEU A C 1
ATOM 533 O O . LEU A 1 66 ? 4.138 2.798 -15.576 1.00 95.94 66 LEU A O 1
ATOM 537 N N . LEU A 1 67 ? 5.537 2.224 -13.905 1.00 97.19 67 LEU A N 1
ATOM 538 C CA . LEU A 1 67 ? 4.613 1.288 -13.280 1.00 97.19 67 LEU A CA 1
ATOM 539 C C . LEU A 1 67 ? 3.388 2.025 -12.735 1.00 97.19 67 LEU A C 1
ATOM 541 O O . LEU A 1 67 ? 2.270 1.618 -13.030 1.00 97.19 67 LEU A O 1
ATOM 545 N N . ALA A 1 68 ? 3.581 3.140 -12.029 1.00 97.44 68 ALA A N 1
ATOM 546 C CA . ALA A 1 68 ? 2.495 3.992 -11.552 1.00 97.44 68 ALA A CA 1
ATOM 547 C C . ALA A 1 68 ? 1.607 4.473 -12.713 1.00 97.44 68 ALA A C 1
ATOM 549 O O . ALA A 1 68 ? 0.398 4.266 -12.687 1.00 97.44 68 ALA A O 1
ATOM 550 N N . LEU A 1 69 ? 2.200 5.006 -13.786 1.00 96.69 69 LEU A N 1
ATOM 551 C CA . LEU A 1 69 ? 1.470 5.426 -14.987 1.00 96.69 69 LEU A CA 1
ATOM 552 C C . LEU A 1 69 ? 0.656 4.278 -15.598 1.00 96.69 69 LEU A C 1
ATOM 554 O O . LEU A 1 69 ? -0.479 4.462 -16.033 1.00 96.69 69 LEU A O 1
ATOM 558 N N . THR A 1 70 ? 1.235 3.080 -15.616 1.00 97.12 70 THR A N 1
ATOM 559 C CA . THR A 1 70 ? 0.574 1.886 -16.140 1.00 97.12 70 THR A CA 1
ATOM 560 C C . THR A 1 70 ? -0.607 1.467 -15.265 1.00 97.12 70 THR A C 1
ATOM 562 O O . THR A 1 70 ? -1.664 1.147 -15.803 1.00 97.12 70 THR A O 1
ATOM 565 N N . LEU A 1 71 ? -0.466 1.517 -13.936 1.00 97.44 71 LEU A N 1
ATOM 566 C CA . LEU A 1 71 ? -1.547 1.224 -12.988 1.00 97.44 71 LEU A CA 1
ATOM 567 C C . LEU A 1 71 ? -2.694 2.233 -13.086 1.00 97.44 71 LEU A C 1
ATOM 569 O O . LEU A 1 71 ? -3.854 1.829 -13.055 1.00 97.44 71 LEU A O 1
ATOM 573 N N . HIS A 1 72 ? -2.379 3.515 -13.282 1.00 96.62 72 HIS A N 1
ATOM 574 C CA . HIS A 1 72 ? -3.378 4.566 -13.479 1.00 96.62 72 HIS A CA 1
ATOM 575 C C . HIS A 1 72 ? -4.288 4.292 -14.687 1.00 96.62 72 HIS A C 1
ATOM 577 O O . HIS A 1 72 ? -5.482 4.583 -14.653 1.00 96.62 72 HIS A O 1
ATOM 583 N N . GLY A 1 73 ? -3.751 3.671 -15.743 1.00 96.19 73 GLY A N 1
ATOM 584 C CA . GLY A 1 73 ? -4.522 3.280 -16.926 1.00 96.19 73 GLY A CA 1
ATOM 585 C C . GLY A 1 73 ? -5.491 2.107 -16.713 1.00 96.19 73 GLY A C 1
ATOM 586 O O . GLY A 1 73 ? -6.333 1.854 -17.577 1.00 96.19 73 GLY A O 1
ATOM 587 N N . LEU A 1 74 ? -5.407 1.384 -15.591 1.00 97.19 74 LEU A N 1
ATOM 588 C CA . LEU A 1 74 ? -6.230 0.203 -15.317 1.00 97.19 74 LEU A CA 1
ATOM 589 C C . LEU A 1 74 ? -7.545 0.566 -14.627 1.00 97.19 74 LEU A C 1
ATOM 591 O O . LEU A 1 74 ? -7.792 0.178 -13.493 1.00 97.19 74 LEU A O 1
ATOM 595 N N . LEU A 1 75 ? -8.432 1.272 -15.323 1.00 96.94 75 LEU A N 1
ATOM 596 C CA . LEU A 1 75 ? -9.677 1.807 -14.746 1.00 96.94 75 LEU A CA 1
ATOM 597 C C . LEU A 1 75 ? -10.591 0.762 -14.077 1.00 96.94 75 LEU A C 1
ATOM 599 O O . LEU A 1 75 ? -11.433 1.133 -13.267 1.00 96.94 75 LEU A O 1
ATOM 603 N N . TRP A 1 76 ? -10.434 -0.522 -14.413 1.00 97.38 76 TRP A N 1
ATOM 604 C CA . TRP A 1 76 ? -11.232 -1.640 -13.901 1.00 97.38 76 TRP A CA 1
ATOM 605 C C . TRP A 1 76 ? -10.539 -2.439 -12.789 1.00 97.38 76 TRP A C 1
ATOM 607 O O . TRP A 1 76 ? -11.081 -3.450 -12.347 1.00 97.38 76 TRP A O 1
ATOM 617 N N . LEU A 1 77 ? -9.349 -2.024 -12.346 1.00 98.31 77 LEU A N 1
ATOM 618 C CA . LEU A 1 77 ? -8.589 -2.744 -11.330 1.00 98.31 77 LEU A CA 1
ATOM 619 C C . LEU A 1 77 ? -9.320 -2.710 -9.982 1.00 98.31 77 LEU A C 1
ATOM 621 O O . LEU A 1 77 ? -9.590 -1.643 -9.435 1.00 98.31 77 LEU A O 1
ATOM 625 N N . GLN A 1 78 ? -9.603 -3.895 -9.448 1.00 98.00 78 GLN A N 1
ATOM 626 C CA . GLN A 1 78 ? -10.277 -4.111 -8.167 1.00 98.00 78 GLN A CA 1
ATOM 627 C C . GLN A 1 78 ? -9.306 -4.667 -7.122 1.00 98.00 78 GLN A C 1
ATOM 629 O O . GLN A 1 78 ? -9.313 -4.233 -5.973 1.00 98.00 78 GLN A O 1
ATOM 634 N N . GLU A 1 79 ? -8.427 -5.588 -7.519 1.00 98.06 79 GLU A N 1
ATOM 635 C CA . GLU A 1 79 ? -7.421 -6.175 -6.635 1.00 98.06 79 GLU A CA 1
ATOM 636 C C . GLU A 1 79 ? -6.013 -5.954 -7.183 1.00 98.06 79 GLU A C 1
ATOM 638 O O . GLU A 1 79 ? -5.698 -6.325 -8.317 1.00 98.06 79 GLU A O 1
ATOM 643 N N . ILE A 1 80 ? -5.139 -5.403 -6.340 1.00 98.12 80 ILE A N 1
ATOM 644 C CA . ILE A 1 80 ? -3.710 -5.298 -6.614 1.00 98.12 80 ILE A CA 1
ATOM 645 C C . ILE A 1 80 ? -2.886 -5.950 -5.506 1.00 98.12 80 ILE A C 1
ATOM 647 O O . ILE A 1 80 ? -3.047 -5.673 -4.314 1.00 98.12 80 ILE A O 1
ATOM 651 N N . ARG A 1 81 ? -1.955 -6.807 -5.925 1.00 95.94 81 ARG A N 1
ATOM 652 C CA . ARG A 1 81 ? -0.877 -7.344 -5.095 1.00 95.94 81 ARG A CA 1
ATOM 653 C C . ARG A 1 81 ? 0.438 -7.048 -5.784 1.00 95.94 81 ARG A C 1
ATOM 655 O O . ARG A 1 81 ? 0.710 -7.597 -6.846 1.00 95.94 81 ARG A O 1
ATOM 662 N N . LEU A 1 82 ? 1.230 -6.167 -5.201 1.00 95.81 82 LEU A N 1
ATOM 663 C CA . LEU A 1 82 ? 2.457 -5.681 -5.802 1.00 95.81 82 LEU A CA 1
ATOM 664 C C . LEU A 1 82 ? 3.584 -5.744 -4.777 1.00 95.81 82 LEU A C 1
ATOM 666 O O . LEU A 1 82 ? 3.629 -4.958 -3.832 1.00 95.81 82 LEU A O 1
ATOM 670 N N . PHE A 1 83 ? 4.495 -6.689 -4.991 1.00 93.12 83 PHE A N 1
ATOM 671 C CA . PHE A 1 83 ? 5.709 -6.853 -4.203 1.00 93.12 83 PHE A CA 1
ATOM 672 C C . PHE A 1 83 ? 6.918 -6.534 -5.072 1.00 93.12 83 PHE A C 1
ATOM 674 O O . PHE A 1 83 ? 7.223 -7.267 -6.016 1.00 93.12 83 PHE A O 1
ATOM 681 N N . ILE A 1 84 ? 7.598 -5.437 -4.757 1.00 93.69 84 ILE A N 1
ATOM 682 C CA . ILE A 1 84 ? 8.690 -4.893 -5.560 1.00 93.69 84 ILE A CA 1
ATOM 683 C C . ILE A 1 84 ? 10.027 -5.180 -4.8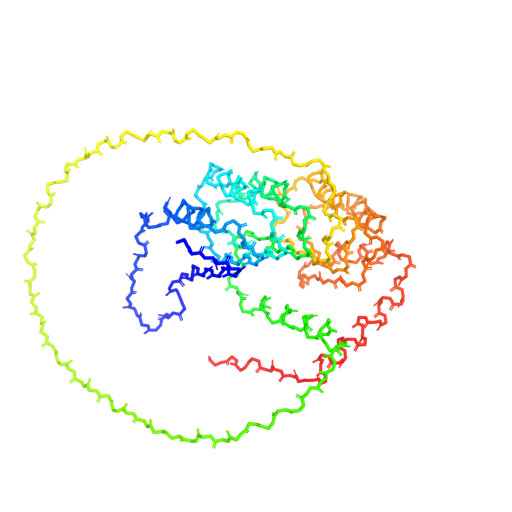89 1.00 93.69 84 ILE A C 1
ATOM 685 O O . ILE A 1 84 ? 10.203 -4.970 -3.694 1.00 93.69 84 ILE A O 1
ATOM 689 N N . ARG A 1 85 ? 10.999 -5.631 -5.681 1.00 91.75 85 ARG A N 1
ATOM 690 C CA . ARG A 1 85 ? 12.405 -5.704 -5.284 1.00 91.75 85 ARG A CA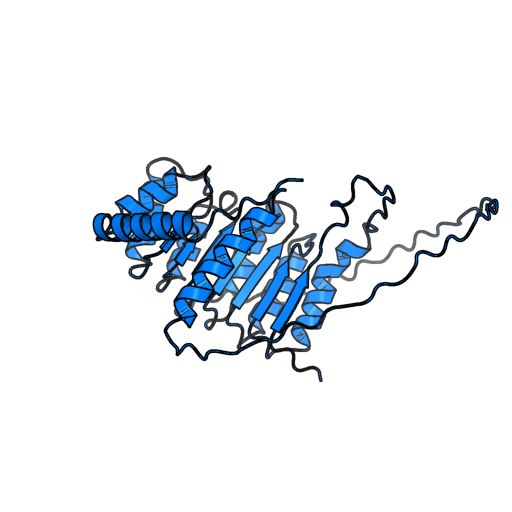 1
ATOM 691 C C . ARG A 1 85 ? 13.121 -4.474 -5.816 1.00 91.75 85 ARG A C 1
ATOM 693 O O . ARG A 1 85 ? 13.367 -4.379 -7.016 1.00 91.75 85 ARG A O 1
ATOM 700 N N . SER A 1 86 ? 13.450 -3.549 -4.930 1.00 92.38 86 SER A N 1
ATOM 701 C CA . SER A 1 86 ? 14.163 -2.321 -5.271 1.00 92.38 86 SER A CA 1
ATOM 702 C C . SER A 1 86 ? 15.045 -1.876 -4.115 1.00 92.38 86 SER A C 1
ATOM 704 O O . SER A 1 86 ? 14.857 -2.309 -2.976 1.00 92.38 86 SER A O 1
ATOM 706 N N . ASP A 1 87 ? 15.958 -0.949 -4.390 1.00 93.12 87 ASP A N 1
ATOM 707 C CA . ASP A 1 87 ? 16.663 -0.231 -3.331 1.00 93.12 87 ASP A CA 1
ATOM 708 C C . ASP A 1 87 ? 15.665 0.509 -2.423 1.00 93.12 87 ASP A C 1
ATOM 710 O O . ASP A 1 87 ? 14.592 0.938 -2.866 1.00 93.12 87 ASP A O 1
ATOM 714 N N . LYS A 1 88 ? 16.029 0.683 -1.145 1.00 91.62 88 LYS A N 1
ATOM 715 C CA . LYS A 1 88 ? 15.169 1.323 -0.133 1.00 91.62 88 LYS A CA 1
ATOM 716 C C . LYS A 1 88 ? 14.721 2.722 -0.551 1.00 91.62 88 LYS A C 1
ATOM 718 O O . LYS A 1 88 ? 13.539 3.028 -0.443 1.00 91.62 88 LYS A O 1
ATOM 723 N N . ASP A 1 89 ? 15.635 3.523 -1.092 1.00 94.19 89 ASP A N 1
ATOM 724 C CA . ASP A 1 89 ? 15.348 4.895 -1.528 1.00 94.19 89 ASP A CA 1
ATOM 725 C C . ASP A 1 89 ? 14.389 4.927 -2.730 1.00 94.19 89 ASP A C 1
ATOM 727 O O . ASP A 1 89 ? 13.546 5.819 -2.847 1.00 94.19 89 ASP A O 1
ATOM 731 N N . VAL A 1 90 ? 14.495 3.936 -3.627 1.00 95.06 90 VAL A N 1
ATOM 732 C CA . VAL A 1 90 ? 13.595 3.787 -4.781 1.00 95.06 90 VAL A CA 1
ATOM 733 C C . VAL A 1 90 ? 12.199 3.398 -4.307 1.00 95.06 90 VAL A C 1
ATOM 735 O O . VAL A 1 90 ? 11.224 3.998 -4.757 1.00 95.06 90 VAL A O 1
ATOM 738 N N . TRP A 1 91 ? 12.098 2.448 -3.371 1.00 94.62 91 TRP A N 1
ATOM 739 C CA . TRP A 1 91 ? 10.819 2.053 -2.780 1.00 94.62 91 TRP A CA 1
ATOM 740 C C . TRP A 1 91 ? 10.167 3.212 -2.033 1.00 94.62 91 TRP A C 1
ATOM 742 O O . TRP A 1 91 ? 9.023 3.541 -2.317 1.00 94.62 91 TRP A O 1
ATOM 752 N N . GLN A 1 92 ? 10.903 3.875 -1.138 1.00 94.00 92 GLN A N 1
ATOM 753 C CA . GLN A 1 92 ? 10.408 4.998 -0.34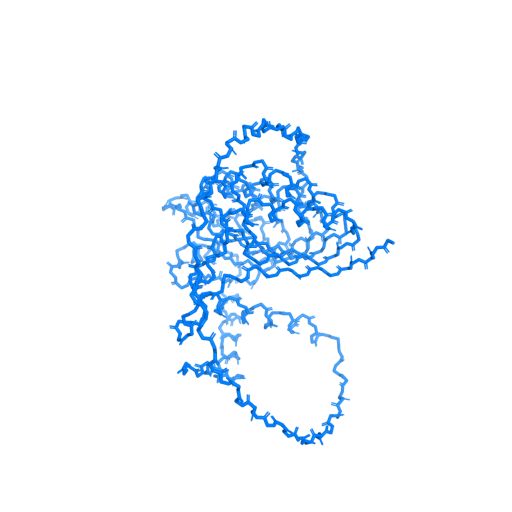3 1.00 94.00 92 GLN A CA 1
ATOM 754 C C . GLN A 1 92 ? 9.782 6.079 -1.232 1.00 94.00 92 GLN A C 1
ATOM 756 O O . GLN A 1 92 ? 8.638 6.474 -1.027 1.00 94.00 92 GLN A O 1
ATOM 761 N N . ARG A 1 93 ? 10.506 6.514 -2.269 1.00 94.44 93 ARG A N 1
ATOM 762 C CA . ARG A 1 93 ? 10.043 7.571 -3.181 1.00 94.44 93 ARG A CA 1
ATOM 763 C C . ARG A 1 93 ? 8.982 7.092 -4.172 1.00 94.44 93 ARG A C 1
ATOM 765 O O . ARG A 1 93 ? 8.170 7.887 -4.641 1.00 94.44 93 ARG A O 1
ATOM 772 N N . GLY A 1 94 ? 9.016 5.817 -4.545 1.00 95.25 94 GLY A N 1
ATOM 773 C CA . GLY A 1 94 ? 8.101 5.234 -5.520 1.00 95.25 94 GLY A CA 1
ATOM 774 C C . GLY A 1 94 ? 6.777 4.763 -4.919 1.00 95.25 94 GLY A C 1
ATOM 775 O O . GLY A 1 94 ? 5.771 4.775 -5.621 1.00 95.25 94 GLY A O 1
ATOM 776 N N . PHE A 1 95 ? 6.744 4.392 -3.636 1.00 95.81 95 PHE A N 1
ATOM 777 C CA . PHE A 1 95 ? 5.554 3.875 -2.958 1.00 95.81 95 PHE A CA 1
ATOM 778 C C . PHE A 1 95 ? 4.370 4.833 -3.089 1.00 95.81 95 PHE A C 1
ATOM 780 O O . PHE A 1 95 ? 3.292 4.423 -3.516 1.00 95.81 95 PHE A O 1
ATOM 787 N N . TYR A 1 96 ? 4.592 6.118 -2.794 1.00 93.19 96 TYR A N 1
ATOM 788 C CA . TYR A 1 96 ? 3.556 7.143 -2.902 1.00 93.19 96 TYR A CA 1
ATOM 789 C C . TYR A 1 96 ? 3.018 7.229 -4.334 1.00 93.19 96 TYR A C 1
ATOM 791 O O . TYR A 1 96 ? 1.811 7.199 -4.551 1.00 93.19 96 TYR A O 1
ATOM 799 N N . LYS A 1 97 ? 3.908 7.239 -5.333 1.00 95.56 97 LYS A N 1
ATOM 800 C CA . LYS A 1 97 ? 3.517 7.293 -6.749 1.00 95.56 97 LYS A CA 1
ATOM 801 C C . LYS A 1 97 ? 2.641 6.106 -7.139 1.00 95.56 97 LYS A C 1
ATOM 803 O O . LYS A 1 97 ? 1.643 6.290 -7.822 1.00 95.56 97 LYS A O 1
ATOM 808 N N . ILE A 1 98 ? 2.987 4.907 -6.676 1.00 97.19 98 ILE A N 1
ATOM 809 C CA . ILE A 1 98 ? 2.200 3.695 -6.919 1.00 97.19 98 ILE A CA 1
ATOM 810 C C . ILE A 1 98 ? 0.832 3.791 -6.247 1.00 97.19 98 ILE A C 1
ATOM 812 O O . ILE A 1 98 ? -0.175 3.577 -6.913 1.00 97.19 98 ILE A O 1
ATOM 816 N N . PHE A 1 99 ? 0.786 4.130 -4.956 1.00 97.69 99 PHE A N 1
ATOM 817 C CA . PHE A 1 99 ? -0.461 4.196 -4.195 1.00 97.69 99 PHE A CA 1
ATOM 818 C C . PHE A 1 99 ? -1.434 5.235 -4.772 1.00 97.69 99 PHE A C 1
ATOM 820 O O . PHE A 1 99 ? -2.609 4.938 -4.978 1.00 97.69 99 PHE A O 1
ATOM 827 N N . PHE A 1 100 ? -0.945 6.434 -5.093 1.00 97.12 100 PHE A N 1
ATOM 828 C CA . PHE A 1 100 ? -1.774 7.513 -5.634 1.00 97.12 100 PHE A CA 1
ATOM 829 C C . PHE A 1 100 ? -2.122 7.348 -7.113 1.00 97.12 100 PHE A C 1
ATOM 831 O O . PHE A 1 100 ? -3.057 7.991 -7.584 1.00 97.12 100 PHE A O 1
ATOM 838 N N . ALA A 1 101 ? -1.437 6.460 -7.832 1.00 97.31 101 ALA A N 1
ATOM 839 C CA . ALA A 1 101 ? -1.824 6.066 -9.179 1.00 97.31 101 ALA A CA 1
ATOM 840 C C . ALA A 1 101 ? -2.927 4.996 -9.207 1.00 97.31 101 ALA A C 1
ATOM 842 O O . ALA A 1 101 ? -3.445 4.698 -10.283 1.00 97.31 101 ALA A O 1
ATOM 843 N N . LEU A 1 102 ? -3.295 4.406 -8.064 1.00 97.69 102 LEU A N 1
ATOM 844 C CA . LEU A 1 102 ? -4.331 3.380 -8.034 1.00 97.69 102 LEU A CA 1
ATOM 845 C C . LEU A 1 102 ? -5.698 3.952 -8.432 1.00 97.69 102 LEU A C 1
ATOM 847 O O . LEU A 1 102 ? -6.078 5.040 -7.985 1.00 97.69 102 LEU A O 1
ATOM 851 N N . PRO A 1 103 ? -6.468 3.208 -9.241 1.00 97.06 103 PRO A N 1
ATOM 852 C CA . PRO A 1 103 ? -7.802 3.615 -9.624 1.00 97.06 103 PRO A CA 1
ATOM 853 C C . PRO A 1 103 ? -8.757 3.516 -8.437 1.00 97.06 103 PRO A C 1
ATOM 855 O O . PRO A 1 103 ? -8.599 2.736 -7.500 1.00 97.06 103 PRO A O 1
ATOM 858 N N . VAL A 1 104 ? -9.808 4.316 -8.523 1.00 97.25 104 VAL A N 1
ATOM 859 C CA . VAL A 1 104 ? -10.777 4.548 -7.451 1.00 97.25 104 VAL A CA 1
ATOM 860 C C . VAL A 1 104 ? -11.602 3.298 -7.083 1.00 97.25 104 VAL A C 1
ATOM 862 O O . VAL A 1 104 ? -12.201 3.247 -6.010 1.00 97.25 104 VAL A O 1
ATOM 865 N N . LEU A 1 105 ? -11.615 2.295 -7.972 1.00 97.75 105 LEU A N 1
ATOM 866 C CA . LEU A 1 105 ? -12.347 1.032 -7.828 1.00 97.75 105 LEU A CA 1
ATOM 867 C C . LEU A 1 105 ? -11.576 -0.062 -7.071 1.00 97.75 105 LEU A C 1
ATOM 869 O O . LEU A 1 105 ? -12.108 -1.155 -6.880 1.00 97.75 105 LEU A O 1
ATOM 873 N N . VAL A 1 106 ? -10.333 0.195 -6.648 1.00 98.25 106 VAL A N 1
ATOM 874 C CA . VAL A 1 106 ? -9.549 -0.803 -5.910 1.00 98.25 106 VAL A CA 1
ATOM 875 C C . VAL A 1 106 ? -10.213 -1.090 -4.565 1.00 98.25 106 VAL A C 1
ATOM 877 O O . VAL A 1 106 ? -10.349 -0.203 -3.724 1.00 98.25 106 VAL A O 1
ATOM 880 N N . THR A 1 107 ? -10.576 -2.352 -4.348 1.00 97.88 107 THR A N 1
ATOM 881 C CA . THR A 1 107 ? -11.147 -2.876 -3.102 1.00 97.88 107 THR A CA 1
ATOM 882 C C . THR A 1 107 ? -10.104 -3.579 -2.239 1.00 97.88 107 THR A C 1
ATOM 884 O O . THR A 1 107 ? -10.203 -3.560 -1.009 1.00 97.88 107 THR A O 1
ATOM 887 N N . VAL A 1 108 ? -9.068 -4.152 -2.862 1.00 97.19 108 VAL A N 1
ATOM 888 C CA . VAL A 1 108 ? -7.971 -4.856 -2.187 1.00 97.19 108 VAL A CA 1
ATOM 889 C C . VAL A 1 108 ? -6.632 -4.315 -2.675 1.00 97.19 108 VAL A C 1
ATOM 891 O O . VAL A 1 108 ? -6.285 -4.448 -3.847 1.00 97.19 108 VAL A O 1
ATOM 894 N N . CYS A 1 109 ? -5.848 -3.753 -1.758 1.00 97.56 109 CYS A N 1
ATOM 895 C CA . CYS A 1 109 ? -4.530 -3.200 -2.042 1.00 97.56 109 CYS A CA 1
ATOM 896 C C . CYS A 1 109 ? -3.476 -3.810 -1.117 1.00 97.56 109 CYS A C 1
ATOM 898 O O . CYS A 1 109 ? -3.530 -3.651 0.105 1.00 97.56 109 CYS A O 1
ATOM 900 N N . LYS A 1 110 ? -2.518 -4.527 -1.713 1.00 95.50 110 LYS A N 1
ATOM 901 C CA . LYS A 1 110 ? -1.379 -5.142 -1.025 1.00 95.50 110 LYS A CA 1
ATOM 902 C C . LYS A 1 110 ? -0.086 -4.658 -1.677 1.00 95.50 110 LYS A C 1
ATOM 904 O O . LYS A 1 110 ? 0.240 -5.109 -2.772 1.00 95.50 110 LYS A O 1
ATOM 909 N N . LEU A 1 111 ? 0.633 -3.751 -1.021 1.00 95.62 111 LEU A N 1
ATOM 910 C CA . LEU A 1 111 ? 1.857 -3.130 -1.541 1.00 95.62 111 LEU A CA 1
ATOM 911 C C . LEU A 1 111 ? 3.034 -3.422 -0.619 1.00 95.62 111 LEU A C 1
ATOM 913 O O . LEU A 1 111 ? 2.975 -3.097 0.563 1.00 95.62 111 LEU A O 1
ATOM 917 N N . GLY A 1 112 ? 4.121 -3.989 -1.129 1.00 91.94 112 GLY A N 1
ATOM 918 C CA . GLY A 1 112 ? 5.309 -4.242 -0.315 1.00 91.94 112 GLY A CA 1
ATOM 919 C C . GLY A 1 112 ? 6.618 -4.050 -1.060 1.00 91.94 112 GLY A C 1
ATOM 920 O O . GLY A 1 112 ? 6.704 -4.325 -2.258 1.00 91.94 112 GLY A O 1
ATOM 921 N N . GLY A 1 113 ? 7.631 -3.604 -0.317 1.00 86.75 113 GLY A N 1
ATOM 922 C CA . GLY A 1 113 ? 9.024 -3.687 -0.727 1.00 86.75 113 GLY A CA 1
ATOM 923 C C . GLY A 1 113 ? 9.531 -5.125 -0.624 1.00 86.75 113 GLY A C 1
ATOM 924 O O . GLY A 1 113 ? 8.751 -6.056 -0.394 1.00 86.75 113 GLY A O 1
ATOM 925 N N . GLU A 1 114 ? 10.837 -5.310 -0.839 1.00 75.75 114 GLU A N 1
ATOM 926 C CA . GLU A 1 114 ? 11.486 -6.621 -0.904 1.00 75.75 114 GLU A CA 1
ATOM 927 C C . GLU A 1 114 ? 10.965 -7.541 0.217 1.00 75.75 114 GLU A C 1
ATOM 929 O O . GLU A 1 114 ? 11.085 -7.200 1.398 1.00 75.75 114 GLU A O 1
ATOM 934 N N . PRO A 1 115 ? 10.333 -8.686 -0.119 1.00 58.50 115 PRO A N 1
ATOM 935 C CA . PRO A 1 115 ? 9.712 -9.514 0.898 1.00 58.50 115 PRO A CA 1
ATOM 936 C C . PRO A 1 115 ? 10.793 -9.965 1.884 1.00 58.50 115 PRO A C 1
ATOM 938 O O . PRO A 1 115 ? 11.899 -10.318 1.460 1.00 58.50 115 PRO A O 1
ATOM 941 N N . PRO A 1 116 ? 10.509 -10.027 3.197 1.00 52.16 116 PRO A N 1
ATOM 942 C CA . PRO A 1 116 ? 11.434 -10.680 4.103 1.00 52.16 116 PRO A CA 1
ATOM 943 C C . PRO A 1 116 ? 11.634 -12.113 3.630 1.00 52.16 116 PRO A C 1
ATOM 945 O O . PRO A 1 116 ? 10.697 -12.737 3.126 1.00 52.16 116 PRO A O 1
ATOM 948 N N . LEU A 1 117 ? 12.831 -12.643 3.870 1.00 53.25 117 LEU A N 1
ATOM 949 C CA . LEU A 1 117 ? 13.321 -13.964 3.454 1.00 53.25 117 LEU A CA 1
ATOM 950 C C . LEU A 1 117 ? 12.360 -15.154 3.701 1.00 53.25 117 LEU A C 1
ATOM 952 O O . LEU A 1 117 ? 12.595 -16.234 3.174 1.00 53.25 117 LEU A O 1
ATOM 956 N N . ASN A 1 118 ? 11.271 -14.984 4.458 1.00 58.56 118 ASN A N 1
ATOM 957 C CA . ASN A 1 118 ? 10.275 -16.010 4.754 1.00 58.56 118 ASN A CA 1
ATOM 958 C C . ASN A 1 118 ? 8.887 -15.704 4.149 1.00 58.56 118 ASN A C 1
ATOM 960 O O . ASN A 1 118 ? 7.909 -15.455 4.852 1.00 58.56 118 ASN A O 1
ATOM 964 N N . TRP A 1 119 ? 8.821 -15.695 2.820 1.00 59.53 119 TRP A N 1
ATOM 965 C CA . TRP A 1 119 ? 7.630 -15.419 2.011 1.00 59.53 119 TRP A CA 1
ATOM 966 C C . TRP A 1 119 ? 6.445 -16.385 2.243 1.00 59.53 119 TRP A C 1
ATOM 968 O O . TRP A 1 119 ? 5.296 -15.980 2.069 1.00 59.53 119 TRP A O 1
ATOM 978 N N . THR A 1 120 ? 6.686 -17.628 2.678 1.00 57.66 120 THR A N 1
ATOM 979 C CA . THR A 1 120 ? 5.633 -18.647 2.882 1.00 57.66 120 THR A CA 1
ATOM 980 C C . THR A 1 120 ? 4.656 -18.286 4.000 1.00 57.66 120 THR A C 1
ATOM 982 O O . THR A 1 120 ? 3.479 -18.622 3.913 1.00 57.66 120 THR A O 1
ATOM 985 N N . TYR A 1 121 ? 5.089 -17.518 5.004 1.00 57.66 121 TYR A N 1
ATOM 986 C CA . TYR A 1 121 ? 4.212 -17.055 6.085 1.00 57.66 121 TYR A CA 1
ATOM 987 C C . TYR A 1 121 ? 3.105 -16.098 5.598 1.00 57.66 121 TYR A C 1
ATOM 989 O O . TYR A 1 121 ? 2.039 -16.022 6.203 1.00 57.66 121 TYR A O 1
ATOM 997 N N . TYR A 1 122 ? 3.327 -15.370 4.500 1.00 58.19 122 TYR A N 1
ATOM 998 C CA . TYR A 1 122 ? 2.443 -14.273 4.086 1.00 58.19 122 TYR A CA 1
ATOM 999 C C . TYR A 1 122 ? 1.236 -14.715 3.254 1.00 58.19 122 TYR A C 1
ATOM 1001 O O . TYR A 1 122 ? 0.231 -14.009 3.236 1.00 58.19 122 TYR A O 1
ATOM 1009 N N . TRP A 1 123 ? 1.305 -15.872 2.589 1.00 58.75 123 TRP A N 1
ATOM 1010 C CA . TRP A 1 123 ? 0.235 -16.340 1.698 1.00 58.75 123 TRP A CA 1
ATOM 1011 C C . TRP A 1 123 ? -0.958 -16.934 2.455 1.00 58.75 123 TRP A C 1
ATOM 1013 O O . TRP A 1 123 ? -2.105 -16.689 2.085 1.00 58.75 123 TRP A O 1
ATOM 1023 N N . HIS A 1 124 ? -0.703 -17.637 3.561 1.00 59.38 124 HIS A N 1
ATOM 1024 C CA . HIS A 1 124 ? -1.747 -18.358 4.296 1.00 59.38 124 HIS A CA 1
ATOM 1025 C C . HIS A 1 124 ? -2.754 -17.442 5.007 1.00 59.38 124 HIS A C 1
ATOM 1027 O O . HIS A 1 124 ? -3.903 -17.824 5.201 1.00 59.38 124 HIS A O 1
ATOM 1033 N N . GLU A 1 125 ? -2.360 -16.219 5.366 1.00 56.94 125 GLU A N 1
ATOM 1034 C CA . GLU A 1 125 ? -3.235 -15.289 6.093 1.00 56.94 125 GLU A CA 1
ATOM 1035 C C . GLU A 1 125 ? -4.337 -14.701 5.191 1.00 56.94 125 GLU A C 1
ATOM 1037 O O . GLU A 1 125 ? -5.428 -14.380 5.657 1.00 56.94 125 GLU A O 1
ATOM 1042 N N . THR A 1 126 ? -4.079 -14.581 3.883 1.00 56.09 126 THR A N 1
ATOM 1043 C CA . THR A 1 126 ? -5.028 -13.974 2.939 1.00 56.09 126 THR A CA 1
ATOM 1044 C C . THR A 1 126 ? -6.093 -14.926 2.412 1.00 56.09 126 THR A C 1
ATOM 1046 O O . THR A 1 126 ? -7.201 -14.471 2.139 1.00 56.09 126 THR A O 1
ATOM 1049 N N . ASP A 1 127 ? -5.801 -16.223 2.304 1.00 56.75 127 ASP A N 1
ATOM 1050 C CA . ASP A 1 127 ? -6.785 -17.193 1.802 1.00 56.75 127 ASP A CA 1
ATOM 1051 C C . ASP A 1 127 ? -7.899 -17.451 2.830 1.00 56.75 127 ASP A C 1
ATOM 1053 O O . ASP A 1 127 ? -9.053 -17.651 2.459 1.00 56.75 127 ASP A O 1
ATOM 1057 N N . LEU A 1 128 ? -7.590 -17.317 4.124 1.00 56.16 128 LEU A N 1
ATOM 1058 C CA . LEU A 1 128 ? -8.556 -17.479 5.215 1.00 56.16 128 LEU A CA 1
ATOM 1059 C C . LEU A 1 128 ? -9.595 -16.348 5.290 1.00 56.16 128 LEU A C 1
ATOM 1061 O O . LEU A 1 128 ? -10.734 -16.589 5.674 1.00 56.16 128 LEU A O 1
ATOM 1065 N N . LEU A 1 129 ? -9.229 -15.115 4.923 1.00 54.97 129 LEU A N 1
ATOM 1066 C CA . LEU A 1 129 ? -10.163 -13.976 4.926 1.00 54.97 129 LEU A CA 1
ATOM 1067 C C . LEU A 1 129 ? -11.106 -13.987 3.717 1.00 54.97 129 LEU A C 1
ATOM 1069 O O . LEU A 1 129 ? -12.237 -13.521 3.817 1.00 54.97 129 LEU A O 1
ATOM 1073 N N . ASN A 1 130 ? -10.652 -14.529 2.585 1.00 55.00 130 ASN A N 1
ATOM 1074 C CA . ASN A 1 130 ? -11.471 -14.628 1.378 1.00 55.00 130 ASN A CA 1
ATOM 1075 C C . ASN A 1 130 ? -12.528 -15.739 1.465 1.00 55.00 130 ASN A C 1
ATOM 1077 O O . ASN A 1 130 ? -13.531 -15.651 0.761 1.00 55.00 130 ASN A O 1
ATOM 1081 N N . TYR A 1 131 ? -12.313 -16.757 2.304 1.00 56.66 131 TYR A N 1
ATOM 1082 C CA . TYR A 1 131 ? -13.288 -17.825 2.540 1.00 56.66 131 TYR A CA 1
ATOM 1083 C C . TYR A 1 131 ? -14.517 -17.287 3.298 1.00 56.66 131 TYR A C 1
ATOM 1085 O O . TYR A 1 131 ? -15.637 -17.395 2.817 1.00 56.66 131 TYR A O 1
ATOM 1093 N N . GLU A 1 132 ? -14.306 -16.535 4.387 1.00 54.12 132 GLU A N 1
ATOM 1094 C CA . GLU A 1 132 ? -15.402 -15.981 5.207 1.00 54.12 132 GLU A CA 1
ATOM 1095 C C . GLU A 1 132 ? -16.271 -14.939 4.472 1.00 54.12 132 GLU A C 1
ATOM 1097 O O . GLU A 1 132 ? -17.453 -14.800 4.778 1.00 54.12 132 GLU A O 1
ATOM 1102 N N . LEU A 1 133 ? -15.712 -14.202 3.502 1.00 56.16 133 LEU A N 1
ATOM 1103 C CA . LEU A 1 133 ? -16.497 -13.282 2.665 1.00 56.16 133 LEU A CA 1
ATOM 1104 C C . LEU A 1 133 ? -17.359 -14.021 1.628 1.00 56.16 133 LEU A C 1
ATOM 1106 O O . LEU A 1 133 ? -18.392 -13.495 1.217 1.00 56.16 133 LEU A O 1
ATOM 1110 N N . LYS A 1 134 ? -16.946 -15.221 1.204 1.00 54.50 134 LYS A N 1
ATOM 1111 C CA . LYS A 1 134 ? -17.657 -16.021 0.197 1.00 54.50 134 LYS A CA 1
ATOM 1112 C C . LYS A 1 134 ? -18.687 -16.973 0.803 1.00 54.50 134 LYS A C 1
ATOM 1114 O O . LYS A 1 134 ? -19.714 -17.194 0.172 1.00 54.50 134 LYS A O 1
ATOM 1119 N N . ASP A 1 135 ? -18.499 -17.419 2.043 1.00 51.91 135 ASP A N 1
ATOM 1120 C CA . ASP A 1 135 ? -19.424 -18.332 2.742 1.00 51.91 135 ASP A CA 1
ATOM 1121 C C . ASP A 1 135 ? -20.795 -17.708 3.089 1.00 51.91 135 ASP A C 1
ATOM 1123 O O . ASP A 1 135 ? -21.650 -18.355 3.691 1.00 51.91 135 ASP A O 1
ATOM 1127 N N . SER A 1 136 ? -21.056 -16.456 2.692 1.00 53.38 136 SER A N 1
ATOM 1128 C CA . SER A 1 136 ? -22.415 -15.895 2.730 1.00 53.38 136 SER A CA 1
ATOM 1129 C C . SER A 1 136 ? -23.291 -16.312 1.537 1.00 53.38 136 SER A C 1
ATOM 1131 O O . SER A 1 136 ? -24.507 -16.122 1.586 1.00 53.38 136 SER A O 1
ATOM 1133 N N . GLU A 1 137 ? -22.715 -16.930 0.499 1.00 48.50 137 GLU A N 1
ATOM 1134 C CA . GLU A 1 137 ? -23.423 -17.343 -0.715 1.00 48.50 137 GLU A CA 1
ATOM 1135 C C . GLU A 1 137 ? -23.343 -18.868 -0.926 1.00 48.50 137 GLU A C 1
ATOM 1137 O O . GLU A 1 137 ? -22.531 -19.362 -1.695 1.00 48.50 137 GLU A O 1
ATOM 1142 N N . GLY A 1 138 ? -24.223 -19.609 -0.240 1.00 49.38 138 GLY A N 1
ATOM 1143 C CA . GLY A 1 138 ? -24.760 -20.916 -0.658 1.00 49.38 138 GLY A CA 1
ATOM 1144 C C . GLY A 1 138 ? -23.768 -22.030 -1.019 1.00 49.38 138 GLY A C 1
ATOM 1145 O O . GLY A 1 138 ? -23.411 -22.203 -2.182 1.00 49.38 138 GLY A O 1
ATOM 1146 N N . GLU A 1 139 ? -23.443 -22.876 -0.042 1.00 55.47 139 GLU A N 1
ATOM 1147 C CA . GLU A 1 139 ? -22.745 -24.151 -0.246 1.00 55.47 139 GLU A CA 1
ATOM 1148 C C . GLU A 1 139 ? -23.521 -25.065 -1.221 1.00 55.47 139 GLU A C 1
ATOM 1150 O O . GLU A 1 139 ? -24.674 -25.426 -0.973 1.00 55.47 139 GLU A O 1
ATOM 1155 N N . SER A 1 140 ? -22.888 -25.460 -2.332 1.00 50.34 140 SER A N 1
ATOM 1156 C CA . SER A 1 140 ? -23.333 -26.581 -3.168 1.00 50.34 140 SER A CA 1
ATOM 1157 C C . SER A 1 140 ? -22.396 -27.767 -2.955 1.00 50.34 140 SER A C 1
ATOM 1159 O O . SER A 1 140 ? -21.218 -27.690 -3.311 1.00 50.34 140 SER A O 1
ATOM 1161 N N . GLU A 1 141 ? -22.919 -28.850 -2.385 1.00 62.75 141 GLU A N 1
ATOM 1162 C CA . GLU A 1 141 ? -22.228 -30.132 -2.234 1.00 62.75 141 GLU A CA 1
ATOM 1163 C C . GLU A 1 141 ? -21.837 -30.681 -3.617 1.00 62.75 141 GLU A C 1
ATOM 1165 O O . GLU A 1 141 ? -22.691 -30.891 -4.481 1.00 62.75 141 GLU A O 1
ATOM 1170 N N . LEU A 1 142 ? -20.537 -30.881 -3.845 1.00 56.56 142 LEU A N 1
ATOM 1171 C CA . LEU A 1 142 ? -20.007 -31.552 -5.030 1.00 56.56 142 LEU A CA 1
ATOM 1172 C C . LEU A 1 142 ? -19.165 -32.743 -4.575 1.00 56.56 142 LEU A C 1
ATOM 1174 O O . LEU A 1 142 ? -18.075 -32.576 -4.030 1.00 56.56 142 LEU A O 1
ATOM 1178 N N . ASP A 1 143 ? -19.715 -33.932 -4.812 1.00 57.16 143 ASP A N 1
ATOM 1179 C CA . ASP A 1 143 ? -19.050 -35.223 -4.682 1.00 57.16 143 ASP A CA 1
ATOM 1180 C C . ASP A 1 143 ? -17.923 -35.325 -5.723 1.00 57.16 143 ASP A C 1
ATOM 1182 O O . ASP A 1 143 ? -18.170 -35.257 -6.929 1.00 57.16 143 ASP A O 1
ATOM 1186 N N . THR A 1 144 ? -16.680 -35.493 -5.272 1.00 52.59 144 THR A N 1
ATOM 1187 C CA . THR A 1 144 ? -15.555 -35.866 -6.143 1.00 52.59 144 THR A CA 1
ATOM 1188 C C . THR A 1 144 ? -15.131 -37.297 -5.860 1.00 52.59 144 THR A C 1
ATOM 1190 O O . THR A 1 144 ? -14.701 -37.608 -4.751 1.00 52.59 144 THR A O 1
ATOM 1193 N N . GLU A 1 145 ? -15.265 -38.134 -6.888 1.00 63.28 145 GLU A N 1
ATOM 1194 C CA . GLU A 1 145 ? -14.790 -39.515 -6.959 1.00 63.28 145 GLU A CA 1
ATOM 1195 C C . GLU A 1 145 ? -13.265 -39.561 -7.169 1.00 63.28 145 GLU A C 1
ATOM 1197 O O . GLU A 1 145 ? -12.689 -38.740 -7.890 1.00 63.28 145 GLU A O 1
ATOM 1202 N N . ASP A 1 146 ? -12.629 -40.524 -6.502 1.00 53.59 146 ASP A N 1
ATOM 1203 C CA . ASP A 1 146 ? -11.197 -40.813 -6.526 1.00 53.59 146 ASP A CA 1
ATOM 1204 C C . ASP A 1 146 ? -10.789 -41.520 -7.829 1.00 53.59 146 ASP A C 1
ATOM 1206 O O . ASP A 1 146 ? -11.243 -42.633 -8.089 1.00 53.59 146 ASP A O 1
ATOM 1210 N N . ASP A 1 147 ? -9.861 -40.932 -8.591 1.00 55.28 147 ASP A N 1
ATOM 1211 C CA . ASP A 1 147 ? -9.158 -41.633 -9.671 1.00 55.28 147 ASP A CA 1
ATOM 1212 C C . ASP A 1 147 ? -7.669 -41.787 -9.331 1.00 55.28 147 ASP A C 1
ATOM 1214 O O . ASP A 1 147 ? -6.876 -40.837 -9.326 1.00 55.28 147 ASP A O 1
ATOM 1218 N N . GLU A 1 148 ? -7.306 -43.033 -9.030 1.00 62.12 148 GLU A N 1
ATOM 1219 C CA . GLU A 1 148 ? -5.940 -43.507 -8.878 1.00 62.12 148 GLU A CA 1
ATOM 1220 C C . GLU A 1 148 ? -5.219 -43.633 -10.234 1.00 62.12 148 GLU A C 1
ATOM 1222 O O . GLU A 1 148 ? -5.794 -43.951 -11.271 1.00 62.12 148 GLU A O 1
ATOM 1227 N N . GLU A 1 149 ? -3.891 -43.548 -10.141 1.00 48.56 149 GLU A N 1
ATOM 1228 C CA . GLU A 1 149 ? -2.943 -44.429 -10.832 1.00 48.56 149 GLU A CA 1
ATOM 1229 C C . GLU A 1 149 ? -2.094 -43.846 -11.980 1.00 48.56 149 GLU A C 1
ATOM 1231 O O . GLU A 1 149 ? -2.543 -43.353 -13.011 1.00 48.56 149 GLU A O 1
ATOM 1236 N N . SER A 1 150 ? -0.790 -44.089 -11.813 1.00 45.72 150 SER A N 1
ATOM 1237 C CA . SER A 1 150 ? 0.102 -44.736 -12.787 1.00 45.72 150 SER A CA 1
ATOM 1238 C C . SER A 1 150 ? 1.350 -43.926 -13.121 1.00 45.72 150 SER A C 1
ATOM 1240 O O . SER A 1 150 ? 1.324 -42.832 -13.683 1.00 45.72 150 SER A O 1
ATOM 1242 N N . GLY A 1 151 ? 2.488 -44.496 -12.722 1.00 53.59 151 GLY A N 1
ATOM 1243 C CA . GLY A 1 151 ? 3.789 -43.856 -12.779 1.00 53.59 151 GLY A CA 1
ATOM 1244 C C . GLY A 1 151 ? 4.473 -43.953 -14.134 1.00 53.59 151 GLY A C 1
ATOM 1245 O O . GLY A 1 151 ? 3.990 -44.596 -15.063 1.00 53.59 151 GLY A O 1
ATOM 1246 N N . ARG A 1 152 ? 5.669 -43.357 -14.233 1.00 42.19 152 ARG A N 1
ATOM 1247 C CA . ARG A 1 152 ? 6.629 -43.727 -15.278 1.00 42.19 152 ARG A CA 1
ATOM 1248 C C . ARG A 1 152 ? 8.081 -43.360 -14.973 1.00 42.19 152 ARG A C 1
ATOM 1250 O O . ARG A 1 152 ? 8.403 -42.365 -14.334 1.00 42.19 152 ARG A O 1
ATOM 1257 N N . SER A 1 153 ? 8.916 -44.272 -15.455 1.00 48.59 153 SER A N 1
ATOM 1258 C CA . SER A 1 153 ? 10.334 -44.546 -15.245 1.00 48.59 153 SER A CA 1
ATOM 1259 C C . SER A 1 153 ? 11.340 -43.413 -15.476 1.00 48.59 153 SER A C 1
ATOM 1261 O O . SER A 1 153 ? 11.271 -42.666 -16.447 1.00 48.59 153 SER A O 1
ATOM 1263 N N . ARG A 1 154 ? 12.383 -43.417 -14.633 1.00 43.06 154 ARG A N 1
ATOM 1264 C CA . ARG A 1 154 ? 13.671 -42.727 -14.819 1.00 43.06 154 ARG A CA 1
ATOM 1265 C C . ARG A 1 154 ? 14.500 -43.399 -15.917 1.00 43.06 154 ARG A C 1
ATOM 1267 O O . ARG A 1 154 ? 14.765 -44.597 -15.832 1.00 43.06 154 ARG A O 1
ATOM 1274 N N . GLN A 1 155 ? 15.011 -42.610 -16.858 1.00 47.91 155 GLN A N 1
ATOM 1275 C CA . GLN A 1 155 ? 16.014 -43.031 -17.837 1.00 47.91 155 GLN A CA 1
ATOM 1276 C C . GLN A 1 155 ? 17.326 -42.276 -17.563 1.00 47.91 155 GLN A C 1
ATOM 1278 O O . GLN A 1 155 ? 17.354 -41.049 -17.521 1.00 47.91 155 GLN A O 1
ATOM 1283 N N . LYS A 1 156 ? 18.399 -43.033 -17.295 1.00 55.22 156 LYS A N 1
ATOM 1284 C CA . LYS A 1 156 ? 19.783 -42.553 -17.163 1.00 55.22 156 LYS A CA 1
ATOM 1285 C C . LYS A 1 156 ? 20.363 -42.331 -18.559 1.00 55.22 156 LYS A C 1
ATOM 1287 O O . LYS A 1 156 ? 20.345 -43.265 -19.356 1.00 55.22 156 LYS A O 1
ATOM 1292 N N . THR A 1 157 ? 20.964 -41.172 -18.806 1.00 49.53 157 THR A N 1
ATOM 1293 C CA . THR A 1 157 ? 21.894 -40.976 -19.926 1.00 49.53 157 THR A CA 1
ATOM 1294 C C . THR A 1 157 ? 23.217 -40.419 -19.423 1.00 49.53 157 THR A C 1
ATOM 1296 O O . THR A 1 157 ? 23.265 -39.561 -18.543 1.00 49.53 157 THR A O 1
ATOM 1299 N N . SER A 1 158 ? 24.265 -41.029 -19.958 1.00 55.03 158 SER A N 1
ATOM 1300 C CA . SER A 1 158 ? 25.679 -40.944 -19.634 1.00 55.03 158 SER A CA 1
ATOM 1301 C C . SER A 1 158 ? 26.381 -39.723 -20.226 1.00 55.03 158 SER A C 1
ATOM 1303 O O . SER A 1 158 ? 25.935 -39.157 -21.219 1.00 55.03 158 SER A O 1
ATOM 1305 N N . ASP A 1 159 ? 27.498 -39.407 -19.571 1.00 56.41 159 ASP A N 1
ATOM 1306 C CA . ASP A 1 159 ? 28.684 -38.659 -19.993 1.00 56.41 159 ASP A CA 1
ATOM 1307 C C . ASP A 1 159 ? 28.859 -38.350 -21.485 1.00 56.41 159 ASP A C 1
ATOM 1309 O O . ASP A 1 159 ? 28.847 -39.251 -22.316 1.00 56.41 159 ASP A O 1
ATOM 1313 N N . ASP A 1 160 ? 29.221 -37.092 -21.763 1.00 56.59 160 ASP A N 1
ATOM 1314 C CA . ASP A 1 160 ? 30.275 -36.774 -22.731 1.00 56.59 160 ASP A CA 1
ATOM 1315 C C . ASP A 1 160 ? 30.910 -35.407 -22.406 1.00 56.59 160 ASP A C 1
ATOM 1317 O O . ASP A 1 160 ? 30.326 -34.337 -22.599 1.00 56.59 160 ASP A O 1
ATOM 1321 N N . ARG A 1 161 ? 32.141 -35.443 -21.881 1.00 51.75 161 ARG A N 1
ATOM 1322 C CA . ARG A 1 161 ? 33.005 -34.270 -21.678 1.00 51.75 161 ARG A CA 1
ATOM 1323 C C . ARG A 1 161 ? 33.679 -33.912 -23.002 1.00 51.75 161 ARG A C 1
ATOM 1325 O O . ARG A 1 161 ? 34.626 -34.581 -23.406 1.00 51.75 161 ARG A O 1
ATOM 1332 N N . LYS A 1 162 ? 33.254 -32.813 -23.630 1.00 54.31 162 LYS A N 1
ATOM 1333 C CA . LYS A 1 162 ? 34.031 -32.131 -24.675 1.00 54.31 162 LYS A CA 1
ATOM 1334 C C . LYS A 1 162 ? 34.712 -30.889 -24.109 1.00 54.31 162 LYS A C 1
ATOM 1336 O O . LYS A 1 162 ? 34.070 -29.996 -23.565 1.00 54.31 162 LYS A O 1
ATOM 1341 N N . SER 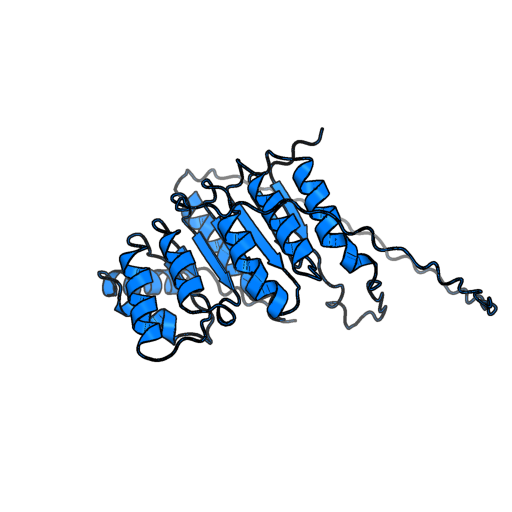A 1 163 ? 36.031 -30.880 -24.241 1.00 59.59 163 SER A N 1
ATOM 1342 C CA . SER A 1 163 ? 36.949 -29.766 -24.030 1.00 59.59 163 SER A CA 1
ATOM 1343 C C . SER A 1 163 ? 36.606 -28.617 -24.980 1.00 59.59 163 SER A C 1
ATOM 1345 O O . SER A 1 163 ? 36.619 -28.798 -26.195 1.00 59.59 163 SER A O 1
ATOM 1347 N N . VAL A 1 164 ? 36.290 -27.447 -24.421 1.00 54.12 164 VAL A N 1
ATOM 1348 C CA . VAL A 1 164 ? 36.005 -26.222 -25.178 1.00 54.12 164 VAL A CA 1
ATOM 1349 C C . VAL A 1 164 ? 37.260 -25.357 -25.188 1.00 54.12 164 VAL A C 1
ATOM 1351 O O . VAL A 1 164 ? 37.794 -24.999 -24.138 1.00 54.12 164 VAL A O 1
ATOM 1354 N N . GLU A 1 165 ? 37.738 -25.081 -26.396 1.00 56.59 165 GLU A N 1
ATOM 1355 C CA . GLU A 1 165 ? 38.869 -24.213 -26.699 1.00 56.59 165 GLU A CA 1
ATOM 1356 C C . GLU A 1 165 ? 38.550 -22.751 -26.357 1.00 56.59 165 GLU A C 1
ATOM 1358 O O . GLU A 1 165 ? 37.423 -22.276 -26.509 1.00 56.59 165 GLU A O 1
ATOM 1363 N N . ALA A 1 166 ? 39.567 -22.042 -25.870 1.00 54.44 166 ALA A N 1
ATOM 1364 C CA . ALA A 1 166 ? 39.490 -20.649 -25.461 1.00 54.44 166 ALA A CA 1
ATOM 1365 C C . ALA A 1 166 ? 39.266 -19.733 -26.676 1.00 54.44 166 ALA A C 1
ATOM 1367 O O . ALA A 1 166 ? 40.202 -19.398 -27.401 1.00 54.44 166 ALA A O 1
ATOM 1368 N N . VAL A 1 167 ? 38.018 -19.309 -26.884 1.00 58.72 167 VAL A N 1
ATOM 1369 C CA . VAL A 1 167 ? 37.674 -18.245 -27.832 1.00 58.72 167 VAL A CA 1
ATOM 1370 C C . VAL A 1 167 ? 37.986 -16.903 -27.175 1.00 58.72 167 VAL A C 1
ATOM 1372 O O . VAL A 1 167 ? 37.399 -16.523 -26.164 1.00 58.72 167 VAL A O 1
ATOM 1375 N N . GLN A 1 168 ? 38.953 -16.198 -27.749 1.00 57.50 168 GLN A N 1
ATOM 1376 C CA . GLN A 1 168 ? 39.384 -14.872 -27.329 1.00 57.50 168 GLN A CA 1
ATOM 1377 C C . GLN A 1 168 ? 38.341 -13.843 -27.797 1.00 57.50 168 GLN A C 1
ATOM 1379 O O . GLN A 1 168 ? 38.341 -13.414 -28.950 1.00 57.50 168 GLN A O 1
ATOM 1384 N N . GLU A 1 169 ? 37.399 -13.507 -26.911 1.00 55.91 169 GLU A N 1
ATOM 1385 C CA . GLU A 1 169 ? 36.312 -12.561 -27.177 1.00 55.91 169 GLU A CA 1
ATOM 1386 C C . GLU A 1 169 ? 36.842 -11.134 -27.374 1.00 55.91 169 GLU A C 1
ATOM 1388 O O . GLU A 1 169 ? 37.312 -10.463 -26.452 1.00 55.91 169 GLU A O 1
ATOM 1393 N N . ASN A 1 170 ? 36.724 -10.657 -28.610 1.00 60.31 170 ASN A N 1
ATOM 1394 C CA . ASN A 1 170 ? 36.996 -9.286 -29.008 1.00 60.31 170 ASN A CA 1
ATOM 1395 C C . ASN A 1 170 ? 35.808 -8.407 -28.572 1.00 60.31 170 ASN A C 1
ATOM 1397 O O . ASN A 1 170 ? 34.846 -8.209 -29.314 1.00 60.31 170 ASN A O 1
ATOM 1401 N N . LYS A 1 171 ? 35.826 -7.949 -27.316 1.00 61.84 171 LYS A N 1
ATOM 1402 C CA . LYS A 1 171 ? 34.741 -7.172 -26.704 1.00 61.84 171 LYS A CA 1
ATOM 1403 C C . LYS A 1 171 ? 34.758 -5.726 -27.214 1.00 61.84 171 LYS A C 1
ATOM 1405 O O . LYS A 1 171 ? 35.326 -4.840 -26.581 1.00 61.84 171 LYS A O 1
ATOM 1410 N N . GLN A 1 172 ? 34.138 -5.490 -28.370 1.00 66.94 172 GLN A N 1
ATOM 1411 C CA . GLN A 1 172 ? 33.772 -4.142 -28.809 1.00 66.94 172 GLN A CA 1
ATOM 1412 C C . GLN A 1 172 ? 32.777 -3.555 -27.801 1.00 66.94 172 GLN A C 1
ATOM 1414 O O . GLN A 1 172 ? 31.652 -4.032 -27.664 1.00 66.94 172 GLN A O 1
ATOM 1419 N N . VAL A 1 173 ? 33.219 -2.536 -27.067 1.00 70.69 173 VAL A N 1
ATOM 1420 C CA . VAL A 1 173 ? 32.372 -1.722 -26.194 1.00 70.69 173 VAL A CA 1
ATOM 1421 C C . VAL A 1 173 ? 31.495 -0.868 -27.106 1.00 70.69 173 VAL A C 1
ATOM 1423 O O . VAL A 1 173 ? 31.927 0.166 -27.607 1.00 70.69 173 VAL A O 1
ATOM 1426 N N . ILE A 1 174 ? 30.286 -1.346 -27.392 1.00 70.69 174 ILE A N 1
ATOM 1427 C CA . ILE A 1 174 ? 29.241 -0.518 -27.988 1.00 70.69 174 ILE A CA 1
ATOM 1428 C C . ILE A 1 174 ? 28.788 0.422 -26.871 1.00 70.69 174 ILE A C 1
ATOM 1430 O O . ILE A 1 174 ? 28.164 -0.013 -25.906 1.00 70.69 174 ILE A O 1
ATOM 1434 N N . GLU A 1 175 ? 29.164 1.696 -26.968 1.00 72.12 175 GLU A N 1
ATOM 1435 C CA . GLU A 1 175 ? 28.567 2.762 -26.165 1.00 72.12 175 GLU A CA 1
ATOM 1436 C C . GLU A 1 175 ? 27.107 2.916 -26.611 1.00 72.12 175 GLU A C 1
ATOM 1438 O O . GLU A 1 175 ? 26.783 3.689 -27.516 1.00 72.12 175 GLU A O 1
ATOM 1443 N N . GLU A 1 176 ? 26.219 2.112 -26.024 1.00 72.88 176 GLU A N 1
ATOM 1444 C CA . GLU A 1 176 ? 24.779 2.316 -26.125 1.00 72.88 176 GLU A CA 1
ATOM 1445 C C . GLU A 1 176 ? 24.476 3.683 -25.511 1.00 72.88 176 GLU A C 1
ATOM 1447 O O . GLU A 1 176 ? 24.568 3.891 -24.303 1.00 72.88 176 GLU A O 1
ATOM 1452 N N . LYS A 1 177 ? 24.182 4.662 -26.370 1.00 71.31 177 LYS A N 1
ATOM 1453 C CA . LYS A 1 177 ? 23.631 5.938 -25.929 1.00 71.31 177 LYS A CA 1
ATOM 1454 C C . LYS A 1 177 ? 22.257 5.643 -25.349 1.00 71.31 177 LYS A C 1
ATOM 1456 O O . LYS A 1 177 ? 21.319 5.425 -26.116 1.00 71.31 177 LYS A O 1
ATOM 1461 N N . ASP A 1 178 ? 22.174 5.625 -24.024 1.00 72.00 178 ASP A N 1
ATOM 1462 C CA . ASP A 1 178 ? 20.936 5.502 -23.263 1.00 72.00 178 ASP A CA 1
ATOM 1463 C C . ASP A 1 178 ? 19.937 6.554 -23.765 1.00 72.00 178 ASP A C 1
ATOM 1465 O O . ASP A 1 178 ? 20.012 7.735 -23.419 1.00 72.00 178 ASP A O 1
ATOM 1469 N N . GLN A 1 179 ? 19.024 6.146 -24.652 1.00 76.94 179 GLN A N 1
ATOM 1470 C CA . GLN A 1 179 ? 17.902 6.985 -25.047 1.00 76.94 179 GLN A CA 1
ATOM 1471 C C . GLN A 1 179 ? 17.011 7.117 -23.821 1.00 76.94 179 GLN A C 1
ATOM 1473 O O . GLN A 1 179 ? 16.335 6.174 -23.411 1.00 76.94 179 GLN A O 1
ATOM 1478 N N . GLU A 1 180 ? 17.072 8.287 -23.200 1.00 78.50 180 GLU A N 1
ATOM 1479 C CA . GLU A 1 180 ? 16.307 8.587 -22.007 1.00 78.50 180 GLU A CA 1
ATOM 1480 C C . GLU A 1 180 ? 14.811 8.533 -22.346 1.00 78.50 180 GLU A C 1
ATOM 1482 O O . GLU A 1 180 ? 14.295 9.358 -23.099 1.00 78.50 180 GLU A O 1
ATOM 1487 N N . LEU A 1 181 ? 14.115 7.517 -21.827 1.00 78.19 181 LEU A N 1
ATOM 1488 C CA . LEU A 1 181 ? 12.664 7.403 -21.950 1.00 78.19 181 LEU A CA 1
ATOM 1489 C C . LEU A 1 181 ? 12.021 8.630 -21.295 1.00 78.19 181 LEU A C 1
ATOM 1491 O O . LEU A 1 181 ? 12.145 8.833 -20.086 1.00 78.19 181 LEU A O 1
ATOM 1495 N N . VAL A 1 182 ? 11.338 9.444 -22.099 1.00 87.38 182 VAL A N 1
ATOM 1496 C CA . VAL A 1 182 ? 10.540 10.573 -21.614 1.00 87.38 182 VAL A CA 1
ATOM 1497 C C . VAL A 1 182 ? 9.232 10.009 -21.069 1.00 87.38 182 VAL A C 1
ATOM 1499 O O . VAL A 1 182 ? 8.328 9.670 -21.832 1.00 87.38 182 VAL A O 1
ATOM 1502 N N . ILE A 1 183 ? 9.156 9.856 -19.749 1.00 86.44 183 ILE A N 1
ATOM 1503 C CA . ILE A 1 183 ? 7.949 9.393 -19.061 1.00 86.44 183 ILE A CA 1
ATOM 1504 C C . ILE A 1 183 ? 7.091 10.628 -18.754 1.00 86.44 183 ILE A C 1
ATOM 1506 O O . ILE A 1 183 ? 7.603 11.563 -18.134 1.00 86.44 183 ILE A O 1
ATOM 1510 N N . PRO A 1 184 ? 5.819 10.675 -19.197 1.00 88.12 184 PRO A N 1
ATOM 1511 C CA . PRO A 1 184 ? 4.894 11.730 -18.800 1.00 88.12 184 PRO A CA 1
ATOM 1512 C C . PRO A 1 184 ? 4.791 11.828 -17.278 1.00 88.12 184 PRO A C 1
ATOM 1514 O O . PRO A 1 184 ? 4.857 10.815 -16.581 1.00 88.12 184 PRO A O 1
ATOM 1517 N N . GLU A 1 185 ? 4.598 13.038 -16.760 1.00 87.62 185 GLU A N 1
ATOM 1518 C CA . GLU A 1 185 ? 4.359 13.227 -15.333 1.00 87.62 185 GLU A CA 1
ATOM 1519 C C . GLU A 1 185 ? 3.097 12.461 -14.911 1.00 87.62 185 GLU A C 1
ATOM 1521 O O . GLU A 1 185 ? 2.039 12.576 -15.534 1.00 87.62 185 GLU A O 1
ATOM 1526 N N . VAL A 1 186 ? 3.230 11.624 -13.882 1.00 80.69 186 VAL A N 1
ATOM 1527 C CA . VAL A 1 186 ? 2.108 10.846 -13.355 1.00 80.69 186 VAL A CA 1
ATOM 1528 C C . VAL A 1 186 ? 1.232 11.785 -12.543 1.00 80.69 186 VAL A C 1
ATOM 1530 O O . VAL A 1 186 ? 1.687 12.344 -11.545 1.00 80.69 186 VAL A O 1
ATOM 1533 N N . PHE A 1 187 ? -0.023 11.940 -12.957 1.00 83.06 187 PHE A N 1
ATOM 1534 C CA . PHE A 1 187 ? -1.005 12.690 -12.188 1.00 83.06 187 PHE A CA 1
ATOM 1535 C C . PHE A 1 187 ? -1.292 11.950 -10.882 1.00 83.06 187 PHE A C 1
ATOM 1537 O O . PHE A 1 187 ? -1.801 10.827 -10.885 1.00 83.06 187 PHE A O 1
ATOM 1544 N N . SER A 1 188 ? -0.943 12.583 -9.765 1.00 87.19 188 SER A N 1
ATOM 1545 C CA . SER A 1 188 ? -1.402 12.145 -8.453 1.00 87.19 188 SER A CA 1
ATOM 1546 C C . SER A 1 188 ? -2.902 12.380 -8.364 1.00 87.19 188 SER A C 1
ATOM 1548 O O . SER A 1 188 ? -3.397 13.449 -8.715 1.00 87.19 188 SER A O 1
ATOM 1550 N N . ARG A 1 189 ? -3.617 11.357 -7.917 1.00 92.75 189 ARG A N 1
ATOM 1551 C CA . ARG A 1 189 ? -5.051 11.419 -7.662 1.00 92.75 189 ARG A CA 1
ATOM 1552 C C . ARG A 1 189 ? -5.326 12.195 -6.371 1.00 92.75 189 ARG A C 1
ATOM 1554 O O . ARG A 1 189 ? -4.642 11.953 -5.379 1.00 92.75 189 ARG A O 1
ATOM 1561 N N . ASP A 1 190 ? -6.362 13.031 -6.372 1.00 94.50 190 ASP A N 1
ATOM 1562 C CA . ASP A 1 190 ? -6.809 13.786 -5.187 1.00 94.50 190 ASP A CA 1
ATOM 1563 C C . ASP A 1 190 ? -8.024 13.137 -4.503 1.00 94.50 190 ASP A C 1
ATOM 1565 O O . ASP A 1 190 ? -8.302 13.370 -3.327 1.00 94.50 190 ASP A O 1
ATOM 1569 N N . GLU A 1 191 ? -8.793 12.320 -5.229 1.00 97.00 191 GLU A N 1
ATOM 1570 C CA . GLU A 1 191 ? -9.963 11.640 -4.678 1.00 97.00 191 GLU A CA 1
ATOM 1571 C C . GLU A 1 191 ? -9.549 10.648 -3.572 1.00 97.00 191 GLU A C 1
ATOM 1573 O O . GLU A 1 191 ? -8.409 10.203 -3.537 1.00 97.00 191 GLU A O 1
ATOM 1578 N N . PRO A 1 192 ? -10.435 10.179 -2.681 1.00 97.69 192 PRO A N 1
ATOM 1579 C CA . PRO A 1 192 ? -10.160 9.043 -1.787 1.00 97.69 192 PRO A CA 1
ATOM 1580 C C . PRO A 1 192 ? -10.438 7.684 -2.463 1.00 97.69 192 PRO A C 1
ATOM 1582 O O . PRO A 1 192 ? -11.309 7.590 -3.329 1.00 97.69 192 PRO A O 1
ATOM 1585 N N . LEU A 1 193 ? -9.724 6.620 -2.075 1.00 97.69 193 LEU A N 1
ATOM 1586 C CA . LEU A 1 193 ? -10.011 5.230 -2.463 1.00 97.69 193 LEU A CA 1
ATOM 1587 C C . LEU A 1 193 ? -11.216 4.720 -1.659 1.00 97.69 193 LEU A C 1
ATOM 1589 O O . LEU A 1 193 ? -11.105 3.875 -0.774 1.00 97.69 193 LEU A O 1
ATOM 1593 N N . SER A 1 194 ? -12.391 5.280 -1.941 1.00 97.19 194 SER A N 1
ATOM 1594 C CA . SER A 1 194 ? -13.622 5.009 -1.192 1.00 97.19 194 SER A CA 1
ATOM 1595 C C . SER A 1 194 ? -14.100 3.559 -1.298 1.00 97.19 194 SER A C 1
ATOM 1597 O O . SER A 1 194 ? -14.908 3.133 -0.482 1.00 97.19 194 SER A O 1
ATOM 1599 N N . GLN A 1 195 ? -13.615 2.777 -2.261 1.00 97.81 195 GLN A N 1
ATOM 1600 C CA . GLN A 1 195 ? -13.950 1.356 -2.368 1.00 97.81 195 GLN A CA 1
ATOM 1601 C C . GLN A 1 195 ? -12.952 0.442 -1.652 1.00 97.81 195 GLN A C 1
ATOM 1603 O O . GLN A 1 195 ? -13.220 -0.751 -1.526 1.00 97.81 195 GLN A O 1
ATOM 1608 N N . LEU A 1 196 ? -11.833 0.978 -1.154 1.00 98.19 196 LEU A N 1
ATOM 1609 C CA . LEU A 1 196 ? -10.776 0.180 -0.548 1.00 98.19 196 LEU A CA 1
ATOM 1610 C C . LEU A 1 196 ? -11.227 -0.399 0.792 1.00 98.19 196 LEU A C 1
ATOM 1612 O O . LEU A 1 196 ? -11.358 0.322 1.776 1.00 98.19 196 LEU A O 1
ATOM 1616 N N . GLN A 1 197 ? -11.405 -1.718 0.830 1.00 97.62 197 GLN A N 1
ATOM 1617 C CA . GLN A 1 197 ? -11.820 -2.467 2.015 1.00 97.62 197 GLN A CA 1
ATOM 1618 C C . GLN A 1 197 ? -10.633 -3.142 2.702 1.00 97.62 197 GLN A C 1
ATOM 1620 O O . GLN A 1 197 ? -10.580 -3.201 3.929 1.00 97.62 197 GLN A O 1
ATOM 1625 N N . MET A 1 198 ? -9.664 -3.648 1.938 1.00 97.12 198 MET A N 1
ATOM 1626 C CA . MET A 1 198 ? -8.477 -4.298 2.485 1.00 97.12 198 MET A CA 1
ATOM 1627 C C . MET A 1 198 ? -7.223 -3.527 2.104 1.00 97.12 198 MET A C 1
ATOM 1629 O O . MET A 1 198 ? -6.875 -3.452 0.926 1.00 97.12 198 MET A O 1
ATOM 1633 N N . PHE A 1 199 ? -6.501 -3.037 3.110 1.00 97.06 199 PHE A N 1
ATOM 1634 C CA . PHE A 1 199 ? -5.215 -2.384 2.921 1.00 97.06 199 PHE A CA 1
ATOM 1635 C C . PHE A 1 199 ? -4.112 -3.128 3.669 1.00 97.06 199 PHE A C 1
ATOM 1637 O O . PHE A 1 199 ? -4.187 -3.363 4.878 1.00 97.06 199 PHE A O 1
ATOM 1644 N N . GLN A 1 200 ? -3.074 -3.517 2.935 1.00 94.88 200 GLN A N 1
ATOM 1645 C CA . GLN A 1 200 ? -1.851 -4.060 3.503 1.00 94.88 200 GLN A CA 1
ATOM 1646 C C . GLN A 1 200 ? -0.670 -3.368 2.845 1.00 94.88 200 GLN A C 1
ATOM 1648 O O . GLN A 1 200 ? -0.486 -3.449 1.631 1.00 94.88 200 GLN A O 1
ATOM 1653 N N . ALA A 1 201 ? 0.141 -2.709 3.657 1.00 92.88 201 ALA A N 1
ATOM 1654 C CA . ALA A 1 201 ? 1.368 -2.098 3.196 1.00 92.88 201 ALA A CA 1
ATOM 1655 C C . ALA A 1 201 ? 2.540 -2.598 4.039 1.00 92.88 201 ALA A C 1
ATOM 1657 O O . ALA A 1 201 ? 2.477 -2.622 5.270 1.00 92.88 201 ALA A O 1
ATOM 1658 N N . TRP A 1 202 ? 3.605 -3.023 3.367 1.00 89.56 202 TRP A N 1
ATOM 1659 C CA . TRP A 1 202 ? 4.863 -3.394 4.004 1.00 89.56 202 TRP A CA 1
ATOM 1660 C C . TRP A 1 202 ? 5.897 -2.287 3.818 1.00 89.56 202 TRP A C 1
ATOM 1662 O O . TRP A 1 202 ? 5.853 -1.524 2.856 1.00 89.56 202 TRP A O 1
ATOM 1672 N N . ASP A 1 203 ? 6.828 -2.222 4.768 1.00 87.19 203 ASP A N 1
ATOM 1673 C CA . ASP A 1 203 ? 7.992 -1.334 4.735 1.00 87.19 203 ASP A CA 1
ATOM 1674 C C . ASP A 1 203 ? 7.648 0.165 4.631 1.00 87.19 203 ASP A C 1
ATOM 1676 O O . ASP A 1 203 ? 8.387 0.954 4.040 1.00 87.19 203 ASP A O 1
ATOM 1680 N N . MET A 1 204 ? 6.536 0.585 5.250 1.00 89.00 204 MET A N 1
ATOM 1681 C CA . MET A 1 204 ? 6.191 2.009 5.400 1.00 89.00 204 MET A CA 1
ATOM 1682 C C . MET A 1 204 ? 7.067 2.730 6.433 1.00 89.00 204 MET A C 1
ATOM 1684 O O . MET A 1 204 ? 6.966 3.941 6.585 1.00 89.00 204 MET A O 1
ATOM 1688 N N . ASN A 1 205 ? 7.965 2.027 7.122 1.00 89.81 205 ASN A N 1
ATOM 1689 C CA . ASN A 1 205 ? 8.893 2.614 8.087 1.00 89.81 205 ASN A CA 1
ATOM 1690 C C . ASN A 1 205 ? 9.943 3.505 7.418 1.00 89.81 205 ASN A C 1
ATOM 1692 O O . ASN A 1 205 ? 10.649 4.241 8.105 1.00 89.81 205 ASN A O 1
ATOM 1696 N N . LEU A 1 206 ? 10.043 3.423 6.092 1.00 90.38 206 LEU A N 1
ATOM 1697 C CA . LEU A 1 206 ? 10.836 4.326 5.274 1.00 90.38 206 LEU A CA 1
ATOM 1698 C C . LEU A 1 206 ? 10.097 5.636 4.966 1.00 90.38 206 LEU A C 1
ATOM 1700 O O . LEU A 1 206 ? 10.742 6.597 4.574 1.00 90.38 206 LEU A O 1
ATOM 1704 N N . LEU A 1 207 ? 8.777 5.705 5.137 1.00 92.88 207 LEU A N 1
ATOM 1705 C CA . LEU A 1 207 ? 7.993 6.907 4.854 1.00 92.88 207 LEU A CA 1
ATOM 1706 C C . LEU A 1 207 ? 8.032 7.886 6.029 1.00 92.88 207 LEU A C 1
ATOM 1708 O O . LEU A 1 207 ? 8.160 7.501 7.194 1.00 92.88 207 LEU A O 1
ATOM 1712 N N . THR A 1 208 ? 7.888 9.167 5.711 1.00 94.69 208 THR A N 1
ATOM 1713 C CA . THR A 1 208 ? 7.662 10.219 6.702 1.00 94.69 208 THR A CA 1
ATOM 1714 C C . THR A 1 208 ? 6.266 10.095 7.309 1.00 94.69 208 THR A C 1
ATOM 1716 O O . THR A 1 208 ? 5.340 9.557 6.702 1.00 94.69 208 THR A O 1
ATOM 1719 N N . MET A 1 209 ? 6.090 10.633 8.515 1.00 94.62 209 MET A N 1
ATOM 1720 C CA . MET A 1 209 ? 4.799 10.604 9.204 1.00 94.62 209 MET A CA 1
ATOM 1721 C C . MET A 1 209 ? 3.683 11.281 8.386 1.00 94.62 209 MET A C 1
ATOM 1723 O O . MET A 1 209 ? 2.569 10.770 8.320 1.00 94.62 209 MET A O 1
ATOM 1727 N N . GLU A 1 210 ? 3.989 12.388 7.705 1.00 95.69 210 GLU A N 1
ATOM 1728 C CA . GLU A 1 210 ? 3.047 13.094 6.827 1.00 95.69 210 GLU A CA 1
ATOM 1729 C C . GLU A 1 210 ? 2.584 12.224 5.650 1.00 95.69 210 GLU A C 1
ATOM 1731 O O . GLU A 1 210 ? 1.388 12.152 5.365 1.00 95.69 210 GLU A O 1
ATOM 1736 N N . GLU A 1 211 ? 3.505 11.501 5.009 1.00 95.00 211 GLU A N 1
ATOM 1737 C CA . GLU A 1 211 ? 3.179 10.581 3.915 1.00 95.00 211 GLU A CA 1
ATOM 1738 C C . GLU A 1 211 ? 2.297 9.424 4.397 1.00 95.00 211 GLU A C 1
ATOM 1740 O O . GLU A 1 211 ? 1.313 9.083 3.739 1.00 95.00 211 GLU A O 1
ATOM 1745 N N . VAL A 1 212 ? 2.609 8.843 5.563 1.00 95.75 212 VAL A N 1
ATOM 1746 C CA . VAL A 1 212 ? 1.797 7.772 6.163 1.00 95.75 212 VAL A CA 1
ATOM 1747 C C . VAL A 1 212 ? 0.389 8.281 6.475 1.00 95.75 212 VAL A C 1
ATOM 1749 O O . VAL A 1 212 ? -0.593 7.626 6.126 1.00 95.75 212 VAL A O 1
ATOM 1752 N N . LEU A 1 213 ? 0.269 9.459 7.094 1.00 96.25 213 LEU A N 1
ATOM 1753 C CA . LEU A 1 213 ? -1.026 10.077 7.370 1.00 96.25 213 LEU A CA 1
ATOM 1754 C C . LEU A 1 213 ? -1.807 10.319 6.075 1.00 96.25 213 LEU A C 1
ATOM 1756 O O . LEU A 1 213 ? -2.982 9.959 6.008 1.00 96.25 213 LEU A O 1
ATOM 1760 N N . SER A 1 214 ? -1.162 10.874 5.043 1.00 96.25 214 SER A N 1
ATOM 1761 C CA . SER A 1 214 ? -1.775 11.134 3.735 1.00 96.25 214 SER A CA 1
ATOM 1762 C C . SER A 1 214 ? -2.388 9.869 3.131 1.00 96.25 214 SER A C 1
ATOM 1764 O O . SER A 1 214 ? -3.528 9.898 2.672 1.00 96.25 214 SER A O 1
ATOM 1766 N N . VAL A 1 215 ? -1.705 8.724 3.213 1.00 96.94 215 VAL A N 1
ATOM 1767 C CA . VAL A 1 215 ? -2.261 7.432 2.776 1.00 96.94 215 VAL A CA 1
ATOM 1768 C C . VAL A 1 215 ? -3.571 7.120 3.502 1.00 96.94 215 VAL A C 1
ATOM 1770 O O . VAL A 1 215 ? -4.573 6.820 2.857 1.00 96.94 215 VAL A O 1
ATOM 1773 N N . PHE A 1 216 ? -3.607 7.246 4.830 1.00 97.12 216 PHE A N 1
ATOM 1774 C CA . PHE A 1 216 ? -4.814 6.953 5.609 1.00 97.12 216 PHE A CA 1
ATOM 1775 C C . PHE A 1 216 ? -5.947 7.966 5.401 1.00 97.12 216 PHE A C 1
ATOM 1777 O O . PHE A 1 216 ? -7.114 7.581 5.459 1.00 97.12 216 PHE A O 1
ATOM 1784 N N . TYR A 1 217 ? -5.644 9.225 5.066 1.00 97.00 217 TYR A N 1
ATOM 1785 C CA . TYR A 1 217 ? -6.662 10.198 4.645 1.00 97.00 217 TYR A CA 1
ATOM 1786 C C . TYR A 1 217 ? -7.420 9.763 3.381 1.00 97.00 217 TYR A C 1
ATOM 1788 O O . TYR A 1 217 ? -8.588 10.117 3.218 1.00 97.00 217 TYR A O 1
ATOM 1796 N N . HIS A 1 218 ? -6.793 8.961 2.519 1.00 97.62 218 HIS A N 1
ATOM 1797 C CA . HIS A 1 218 ? -7.388 8.471 1.277 1.00 97.62 218 HIS A CA 1
ATOM 1798 C C . HIS A 1 218 ? -8.040 7.089 1.408 1.00 97.62 218 HIS A C 1
ATOM 1800 O O . HIS A 1 218 ? -8.520 6.558 0.411 1.00 97.62 218 HIS A O 1
ATOM 1806 N N . CYS A 1 219 ? -8.113 6.521 2.613 1.00 97.62 219 CYS A N 1
ATOM 1807 C CA . CYS A 1 219 ? -8.577 5.154 2.866 1.00 97.62 219 CYS A CA 1
ATOM 1808 C C . CYS A 1 219 ? -9.808 5.087 3.798 1.00 97.62 219 CYS A C 1
ATOM 1810 O O . CYS A 1 219 ? -9.797 4.311 4.754 1.00 97.62 219 CYS A O 1
ATOM 1812 N N . PRO A 1 220 ? -10.886 5.867 3.571 1.00 97.75 220 PRO A N 1
ATOM 1813 C CA . PRO A 1 220 ? -11.935 6.047 4.577 1.00 97.75 220 PRO A CA 1
ATOM 1814 C C . PRO A 1 220 ? -12.753 4.784 4.891 1.00 97.75 220 PRO A C 1
ATOM 1816 O O . PRO A 1 220 ? -13.332 4.664 5.966 1.00 97.75 220 PRO A O 1
ATOM 1819 N N . ASN A 1 221 ? -12.806 3.831 3.959 1.00 97.69 221 ASN A N 1
ATOM 1820 C CA . ASN A 1 221 ? -13.652 2.642 4.062 1.00 97.69 221 ASN A CA 1
ATOM 1821 C C . ASN A 1 221 ? -12.857 1.359 4.323 1.00 97.69 221 ASN A C 1
ATOM 1823 O O . ASN A 1 221 ? -13.366 0.269 4.074 1.00 97.69 221 ASN A O 1
ATOM 1827 N N . VAL A 1 222 ? -11.626 1.468 4.839 1.00 97.62 222 VAL A N 1
ATOM 1828 C CA . VAL A 1 222 ? -10.829 0.284 5.169 1.00 97.62 222 VAL A CA 1
ATOM 1829 C C . VAL A 1 222 ? -11.480 -0.491 6.309 1.00 97.62 222 VAL A C 1
ATOM 1831 O O . VAL A 1 222 ? -11.746 0.021 7.392 1.00 97.62 222 VAL A O 1
ATOM 1834 N N . VAL A 1 223 ? -11.697 -1.767 6.023 1.00 96.31 223 VAL A N 1
ATOM 1835 C CA . VAL A 1 223 ? -12.359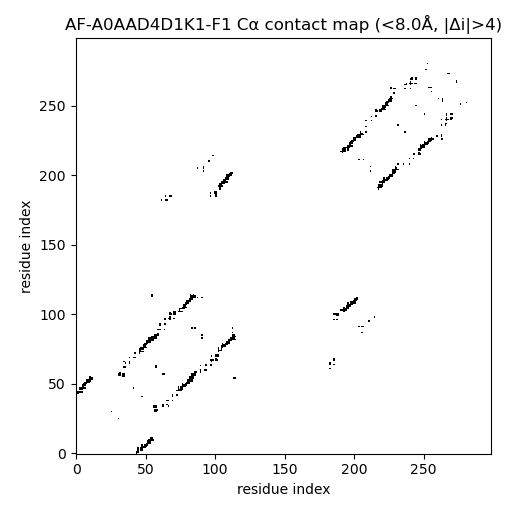 -2.771 6.849 1.00 96.31 223 VAL A CA 1
ATOM 1836 C C . VAL A 1 223 ? -11.323 -3.698 7.493 1.00 96.31 223 VAL A C 1
ATOM 1838 O O . VAL A 1 223 ? -11.417 -4.051 8.670 1.00 96.31 223 VAL A O 1
ATOM 1841 N N . SER A 1 224 ? -10.307 -4.062 6.707 1.00 94.69 224 SER A N 1
ATOM 1842 C CA . SER A 1 224 ? -9.191 -4.923 7.083 1.00 94.69 224 SER A CA 1
ATOM 1843 C C . SER A 1 224 ? -7.872 -4.196 6.855 1.00 94.69 224 SER A C 1
ATOM 1845 O O . SER A 1 224 ? -7.454 -4.013 5.709 1.00 94.69 224 SER A O 1
ATOM 1847 N N . LEU A 1 225 ? -7.171 -3.875 7.938 1.00 95.31 225 LEU A N 1
ATOM 1848 C CA . LEU A 1 225 ? -5.862 -3.239 7.903 1.00 95.31 225 LEU A CA 1
ATOM 1849 C C . LEU A 1 225 ? -4.796 -4.171 8.478 1.00 95.31 225 LEU A C 1
ATOM 1851 O O . LEU A 1 225 ? -4.848 -4.576 9.641 1.00 95.31 225 LEU A O 1
ATOM 1855 N N . ARG A 1 226 ? -3.770 -4.453 7.674 1.00 93.00 226 ARG A N 1
ATOM 1856 C CA . ARG A 1 226 ? -2.500 -4.935 8.217 1.00 93.00 226 ARG A CA 1
ATOM 1857 C C . ARG A 1 226 ? -1.700 -3.719 8.657 1.00 93.00 226 ARG A C 1
ATOM 1859 O O . ARG A 1 226 ? -1.286 -2.930 7.812 1.00 93.00 226 ARG A O 1
ATOM 1866 N N . VAL A 1 227 ? -1.506 -3.577 9.963 1.00 90.69 227 VAL A N 1
ATOM 1867 C CA . VAL A 1 227 ? -0.780 -2.461 10.564 1.00 90.69 227 VAL A CA 1
ATOM 1868 C C . VAL A 1 227 ? 0.635 -2.432 9.984 1.00 90.69 227 VAL A C 1
ATOM 1870 O O . VAL A 1 227 ? 1.364 -3.425 10.111 1.00 90.69 227 VAL A O 1
ATOM 1873 N N . PRO A 1 228 ? 1.011 -1.341 9.297 1.00 89.62 228 PRO A N 1
ATOM 1874 C CA . PRO A 1 228 ? 2.323 -1.240 8.694 1.00 89.62 228 PRO A CA 1
ATOM 1875 C C . PRO A 1 228 ? 3.379 -0.985 9.768 1.00 89.62 228 PRO A C 1
ATOM 1877 O O . PRO A 1 228 ? 3.104 -0.337 10.776 1.00 89.62 228 PRO A O 1
ATOM 1880 N N . LEU A 1 229 ? 4.605 -1.441 9.509 1.00 89.00 229 LEU A N 1
ATOM 1881 C CA . LEU A 1 229 ? 5.751 -1.037 10.318 1.00 89.00 229 LEU A CA 1
ATOM 1882 C C . LEU A 1 229 ? 6.007 0.450 10.089 1.00 89.00 229 LEU A C 1
ATOM 1884 O O . LEU A 1 229 ? 6.163 0.856 8.939 1.00 89.00 229 LEU A O 1
ATOM 1888 N N . VAL A 1 230 ? 6.075 1.241 11.158 1.00 90.31 230 VAL A N 1
ATOM 1889 C CA . VAL A 1 230 ? 6.390 2.677 11.100 1.00 90.31 230 VAL A CA 1
ATOM 1890 C C . VAL A 1 230 ? 7.559 3.005 12.021 1.00 90.31 230 VAL A C 1
ATOM 1892 O O . VAL A 1 230 ? 7.735 2.381 13.062 1.00 90.31 230 VAL A O 1
ATOM 1895 N N . SER A 1 231 ? 8.365 4.002 11.654 1.00 88.69 231 SER A N 1
ATOM 1896 C CA . SER A 1 231 ? 9.488 4.466 12.489 1.00 88.69 231 SER A CA 1
ATOM 1897 C C . SER A 1 231 ? 9.059 5.456 13.587 1.00 88.69 231 SER A C 1
ATOM 1899 O O . SER A 1 231 ? 9.911 5.980 14.302 1.00 88.69 231 SER A O 1
ATOM 1901 N N . ALA A 1 232 ? 7.758 5.739 13.711 1.00 84.50 232 ALA A N 1
ATOM 1902 C CA . ALA A 1 232 ? 7.207 6.696 14.667 1.00 84.50 232 ALA A CA 1
ATOM 1903 C C . ALA A 1 232 ? 7.343 6.206 16.119 1.00 84.50 232 ALA A C 1
ATOM 1905 O O . ALA A 1 232 ? 7.212 5.016 16.410 1.00 84.50 232 ALA A O 1
ATOM 1906 N N . ILE A 1 233 ? 7.568 7.144 17.040 1.00 87.06 233 ILE A N 1
ATOM 1907 C CA . ILE A 1 233 ? 7.707 6.880 18.475 1.00 87.06 233 ILE A CA 1
ATOM 1908 C C . ILE A 1 233 ? 6.924 7.914 19.289 1.00 87.06 233 ILE A C 1
ATOM 1910 O O . ILE A 1 233 ? 6.763 9.053 18.863 1.00 87.06 233 ILE A O 1
ATOM 1914 N N . GLY A 1 234 ? 6.468 7.527 20.483 1.00 93.00 234 GLY A N 1
ATOM 1915 C CA . GLY A 1 234 ? 5.822 8.447 21.424 1.00 93.00 234 GLY A CA 1
ATOM 1916 C C . GLY A 1 234 ? 4.549 9.092 20.867 1.00 93.00 234 GLY A C 1
ATOM 1917 O O . GLY A 1 234 ? 3.665 8.388 20.385 1.00 93.00 234 GLY A O 1
ATOM 1918 N N . GLU A 1 235 ? 4.469 10.422 20.939 1.00 93.62 235 GLU A N 1
ATOM 1919 C CA . GLU A 1 235 ? 3.280 11.204 20.563 1.00 93.62 235 GLU A CA 1
ATOM 1920 C C . GLU A 1 235 ? 2.877 11.025 19.091 1.00 93.62 235 GLU A C 1
ATOM 1922 O O . GLU A 1 235 ? 1.685 10.956 18.791 1.00 93.62 235 GLU A O 1
ATOM 1927 N N . ASP A 1 236 ? 3.839 10.865 18.176 1.00 95.38 236 ASP A N 1
ATOM 1928 C CA . ASP A 1 236 ? 3.550 10.636 16.753 1.00 95.38 236 ASP A CA 1
ATOM 1929 C C . ASP A 1 236 ? 2.776 9.330 16.541 1.00 95.38 236 ASP A C 1
ATOM 1931 O O . ASP A 1 236 ? 1.869 9.255 15.713 1.00 95.38 236 ASP A O 1
ATOM 1935 N N . LEU A 1 237 ? 3.092 8.297 17.326 1.00 95.19 237 LEU A N 1
ATOM 1936 C CA . LEU A 1 237 ? 2.393 7.017 17.267 1.00 95.19 237 LEU A CA 1
ATOM 1937 C C . LEU A 1 237 ? 0.929 7.166 17.703 1.00 95.19 237 LEU A C 1
ATOM 1939 O O . LEU A 1 237 ? 0.038 6.591 17.079 1.00 95.19 237 LEU A O 1
ATOM 1943 N N . ASP A 1 238 ? 0.680 7.957 18.748 1.00 95.75 238 ASP A N 1
ATOM 1944 C CA . ASP A 1 238 ? -0.668 8.226 19.253 1.00 95.75 238 ASP A CA 1
ATOM 1945 C C . ASP A 1 238 ? -1.483 9.065 18.257 1.00 95.75 238 ASP A C 1
ATOM 1947 O O . ASP A 1 238 ? -2.671 8.801 18.048 1.00 95.75 238 ASP A O 1
ATOM 1951 N N . ILE A 1 239 ? -0.848 10.042 17.597 1.00 96.44 239 ILE A N 1
ATOM 1952 C CA . ILE A 1 239 ? -1.458 10.830 16.516 1.00 96.44 239 ILE A CA 1
ATOM 1953 C C . ILE A 1 239 ? -1.815 9.924 15.335 1.00 96.44 239 ILE A C 1
ATOM 1955 O O . ILE A 1 239 ? -2.930 10.013 14.810 1.00 96.44 239 ILE A O 1
ATOM 1959 N N . LEU A 1 240 ? -0.906 9.029 14.932 1.00 96.75 240 LEU A N 1
ATOM 1960 C CA . LEU A 1 240 ? -1.159 8.075 13.855 1.00 96.75 240 LEU A CA 1
ATOM 1961 C C . LEU A 1 240 ? -2.331 7.158 14.198 1.00 96.75 240 LEU A C 1
ATOM 1963 O O . LEU A 1 240 ? -3.259 7.016 13.407 1.00 96.75 240 LEU A O 1
ATOM 1967 N N . ALA A 1 241 ? -2.300 6.564 15.390 1.00 97.00 241 ALA A N 1
ATOM 1968 C CA . ALA A 1 241 ? -3.320 5.640 15.856 1.00 97.00 241 ALA A CA 1
ATOM 1969 C C . ALA A 1 241 ? -4.709 6.281 15.887 1.00 97.00 241 ALA A C 1
ATOM 1971 O O . ALA A 1 241 ? -5.667 5.692 15.385 1.00 97.00 241 ALA A O 1
ATOM 1972 N N . ARG A 1 242 ? -4.803 7.507 16.416 1.00 97.44 242 ARG A N 1
ATOM 1973 C CA . ARG A 1 242 ? -6.045 8.285 16.425 1.00 97.44 242 ARG A CA 1
ATOM 1974 C C . ARG A 1 242 ? -6.505 8.632 15.014 1.00 97.44 242 ARG A C 1
ATOM 1976 O O . ARG A 1 242 ? -7.681 8.502 14.710 1.00 97.44 242 ARG A O 1
ATOM 1983 N N . THR A 1 243 ? -5.585 9.026 14.135 1.00 97.31 243 THR A N 1
ATOM 1984 C CA . THR A 1 243 ? -5.943 9.336 12.746 1.00 97.31 243 THR A CA 1
ATOM 1985 C C . THR A 1 243 ? -6.495 8.101 12.037 1.00 97.31 243 THR A C 1
ATOM 1987 O O . THR A 1 243 ? -7.512 8.200 11.359 1.00 97.31 243 THR A O 1
ATOM 1990 N N . ILE A 1 244 ? -5.873 6.931 12.217 1.00 96.81 244 ILE A N 1
ATOM 1991 C CA . ILE A 1 244 ? -6.368 5.672 11.648 1.00 96.81 244 ILE A CA 1
ATOM 1992 C C . ILE A 1 244 ? -7.770 5.362 12.185 1.00 96.81 244 ILE A C 1
ATOM 1994 O O . ILE A 1 244 ? -8.657 5.068 11.386 1.00 96.81 244 ILE A O 1
ATOM 1998 N N . SER A 1 245 ? -7.997 5.457 13.502 1.00 96.19 245 SER A N 1
ATOM 1999 C CA . SER A 1 245 ? -9.306 5.137 14.088 1.00 96.19 245 SER A CA 1
ATOM 2000 C C . SER A 1 245 ? -10.405 6.128 13.690 1.00 96.19 245 SER A C 1
ATOM 2002 O O . SER A 1 245 ? -11.533 5.714 13.440 1.00 96.19 245 SER A O 1
ATOM 2004 N N . GLU A 1 246 ? -10.088 7.420 13.571 1.00 96.69 246 GLU A N 1
ATOM 2005 C CA . GLU A 1 246 ? -11.036 8.456 13.146 1.00 96.69 246 GLU A CA 1
ATOM 2006 C C . GLU A 1 246 ? -11.343 8.394 11.645 1.00 96.69 246 GLU A C 1
ATOM 2008 O O . GLU A 1 246 ? -12.479 8.635 11.231 1.00 96.69 246 GLU A O 1
ATOM 2013 N N . ARG A 1 247 ? -10.338 8.099 10.811 1.00 96.94 247 ARG A N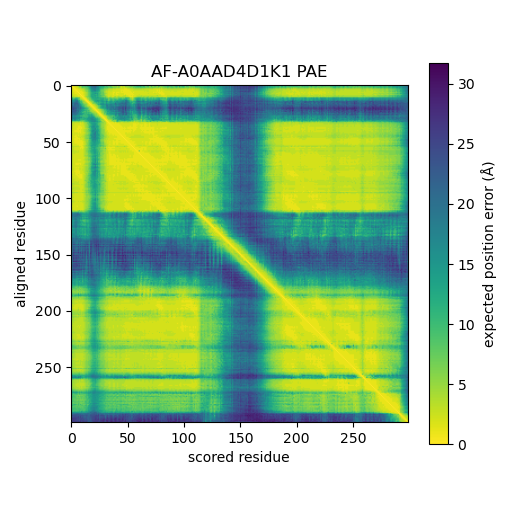 1
ATOM 2014 C CA . ARG A 1 247 ? -10.483 8.094 9.347 1.00 96.94 247 ARG A CA 1
ATOM 2015 C C . ARG A 1 247 ? -10.985 6.772 8.795 1.00 96.94 247 ARG A C 1
ATOM 2017 O O . ARG A 1 247 ? -11.606 6.803 7.743 1.00 96.94 247 ARG A O 1
ATOM 2024 N N . CYS A 1 248 ? -10.775 5.658 9.494 1.00 96.88 248 CYS A N 1
ATOM 2025 C CA . CYS A 1 248 ? -11.244 4.329 9.095 1.00 96.88 248 CYS A CA 1
ATOM 2026 C C . CYS A 1 248 ? -12.306 3.809 10.088 1.00 96.88 248 CYS A C 1
ATOM 2028 O O . CYS A 1 248 ? -12.049 2.839 10.805 1.00 96.88 248 CYS A O 1
ATOM 2030 N N . PRO A 1 249 ? -13.509 4.413 10.160 1.00 95.88 249 PRO A N 1
ATOM 2031 C CA . PRO A 1 249 ? -14.532 4.042 11.144 1.00 95.88 249 PRO A CA 1
ATOM 2032 C C . PRO A 1 249 ? -15.075 2.616 10.963 1.00 95.88 249 PRO A C 1
ATOM 2034 O O . PRO A 1 249 ? -15.670 2.061 11.881 1.00 95.88 249 PRO A O 1
ATOM 2037 N N . HIS A 1 250 ? -14.884 2.018 9.783 1.00 95.00 250 HIS A N 1
ATOM 2038 C CA . HIS A 1 250 ? -15.317 0.655 9.463 1.00 95.00 250 HIS A CA 1
ATOM 2039 C C . HIS A 1 250 ? -14.255 -0.409 9.744 1.00 95.00 250 HIS A C 1
ATOM 2041 O O . HIS A 1 250 ? -14.464 -1.582 9.433 1.00 95.00 250 HIS A O 1
ATOM 2047 N N . LEU A 1 251 ? -13.117 -0.019 10.314 1.00 94.94 251 LEU A N 1
ATOM 2048 C CA . LEU A 1 251 ? -12.038 -0.937 10.618 1.00 94.94 251 LEU A CA 1
ATOM 2049 C C . LEU A 1 251 ? -12.485 -1.922 11.704 1.00 94.94 251 LEU A C 1
ATOM 2051 O O . LEU A 1 251 ? -12.784 -1.524 12.823 1.00 94.94 251 LEU A O 1
ATOM 2055 N N . TRP A 1 252 ? -12.515 -3.217 11.392 1.00 91.19 252 TRP A N 1
ATOM 2056 C CA . TRP A 1 252 ? -12.824 -4.277 12.367 1.00 91.19 252 TRP A CA 1
ATOM 2057 C C . TRP A 1 252 ? -11.886 -5.477 12.264 1.00 91.19 252 TRP A C 1
ATOM 2059 O O . TRP A 1 252 ? -11.960 -6.413 13.060 1.00 91.19 252 TRP A O 1
ATOM 2069 N N . TRP A 1 253 ? -10.968 -5.468 11.301 1.00 90.38 253 TRP A N 1
ATOM 2070 C CA . TRP A 1 253 ? -9.906 -6.452 11.237 1.00 90.38 253 TRP A CA 1
ATOM 2071 C C . TRP A 1 253 ? -8.551 -5.765 11.248 1.00 90.38 253 TRP A C 1
ATOM 2073 O O . TRP A 1 253 ? -8.216 -4.988 10.356 1.00 90.38 253 TRP A O 1
ATOM 2083 N N . LEU A 1 254 ? -7.771 -6.075 12.280 1.00 91.75 254 LEU A N 1
ATOM 2084 C CA . LEU A 1 254 ? -6.415 -5.595 12.464 1.00 91.75 254 LEU A CA 1
ATOM 2085 C C . LEU A 1 254 ? -5.488 -6.797 12.554 1.00 91.75 254 LEU A C 1
ATOM 2087 O O . LEU A 1 254 ? -5.724 -7.709 13.343 1.00 91.75 254 LEU A O 1
ATOM 2091 N N . SER A 1 255 ? -4.407 -6.777 11.783 1.00 90.06 255 SER A N 1
ATOM 2092 C CA . SER A 1 255 ? -3.304 -7.720 11.958 1.00 90.06 255 SER A CA 1
ATOM 2093 C C . SER A 1 255 ? -1.974 -6.983 11.984 1.00 90.06 255 SER A C 1
ATOM 2095 O O . SER A 1 255 ? -1.833 -5.913 11.400 1.00 90.06 255 SER A O 1
ATOM 2097 N N . SER A 1 256 ? -0.986 -7.533 12.684 1.00 87.50 256 SER A N 1
ATOM 2098 C CA . SER A 1 256 ? 0.370 -6.982 12.725 1.00 87.50 256 SER A CA 1
ATOM 2099 C C . SER A 1 256 ? 1.401 -8.083 12.505 1.00 87.50 256 SER A C 1
ATOM 2101 O O . SER A 1 256 ? 1.130 -9.273 12.684 1.00 87.50 256 SER A O 1
ATOM 2103 N N . ARG A 1 257 ? 2.618 -7.700 12.110 1.00 79.75 257 ARG A N 1
ATOM 2104 C CA . ARG A 1 257 ? 3.772 -8.592 12.261 1.00 79.75 257 ARG A CA 1
ATOM 2105 C C . ARG A 1 257 ? 4.097 -8.712 13.749 1.00 79.75 257 ARG A C 1
ATOM 2107 O O . ARG A 1 257 ? 4.077 -7.723 14.467 1.00 79.75 257 ARG A O 1
ATOM 2114 N N . GLN A 1 258 ? 4.479 -9.912 14.190 1.00 68.00 258 GLN A N 1
ATOM 2115 C CA . GLN A 1 258 ? 4.797 -10.215 15.597 1.00 68.00 258 GLN A CA 1
ATOM 2116 C C . GLN A 1 258 ? 5.795 -9.236 16.250 1.00 68.00 258 GLN A C 1
ATOM 2118 O O . GLN A 1 258 ? 5.794 -9.087 17.467 1.00 68.00 258 GLN A O 1
ATOM 2123 N N . SER A 1 259 ? 6.639 -8.570 15.458 1.00 62.34 259 SER A N 1
ATOM 2124 C CA . SER A 1 259 ? 7.635 -7.606 15.926 1.00 62.34 259 SER A CA 1
ATOM 2125 C C . SER A 1 259 ? 7.103 -6.192 16.181 1.00 62.34 259 SER A C 1
ATOM 2127 O O . SER A 1 259 ? 7.836 -5.401 16.761 1.00 62.34 259 SER A O 1
ATOM 2129 N N . ASP A 1 260 ? 5.883 -5.854 15.751 1.00 66.75 260 ASP A N 1
ATOM 2130 C CA . ASP A 1 260 ? 5.363 -4.484 15.818 1.00 66.75 260 ASP A CA 1
ATOM 2131 C C . ASP A 1 260 ? 4.013 -4.399 16.536 1.00 66.75 260 ASP A C 1
ATOM 2133 O O . ASP A 1 260 ? 2.938 -4.185 15.965 1.00 66.75 260 ASP A O 1
ATOM 2137 N N . ALA A 1 261 ? 4.075 -4.643 17.842 1.00 83.62 261 ALA A N 1
ATOM 2138 C CA . ALA A 1 261 ? 2.910 -4.580 18.708 1.00 83.62 261 ALA A CA 1
ATOM 2139 C C . ALA A 1 261 ? 2.545 -3.142 19.115 1.00 83.62 261 ALA A C 1
ATOM 2141 O O . ALA A 1 261 ? 1.451 -2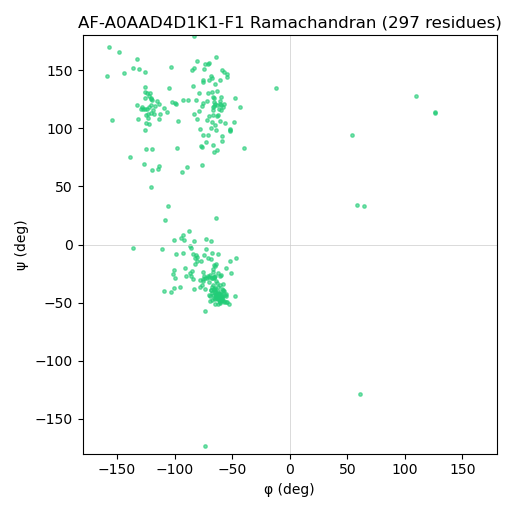.942 19.642 1.00 83.62 261 ALA A O 1
ATOM 2142 N N . THR A 1 262 ? 3.417 -2.145 18.920 1.00 92.19 262 THR A N 1
ATOM 2143 C CA . THR A 1 262 ? 3.213 -0.797 19.479 1.00 92.19 262 THR A CA 1
ATOM 2144 C C . THR A 1 262 ? 2.129 -0.038 18.726 1.00 92.19 262 THR A C 1
ATOM 2146 O O . THR A 1 262 ? 1.130 0.318 19.352 1.00 92.19 262 THR A O 1
ATOM 2149 N N . LEU A 1 263 ? 2.259 0.140 17.402 1.00 93.00 263 LEU A N 1
ATOM 2150 C CA . LEU A 1 263 ? 1.226 0.809 16.600 1.00 93.00 263 LEU A CA 1
ATOM 2151 C C . LEU A 1 263 ? -0.088 0.031 16.658 1.00 93.00 263 LEU A C 1
ATOM 2153 O O . LEU A 1 263 ? -1.144 0.619 16.859 1.00 93.00 263 LEU A O 1
ATOM 2157 N N . PHE A 1 264 ? -0.022 -1.299 16.561 1.00 93.25 264 PHE A N 1
ATOM 2158 C CA . PHE A 1 264 ? -1.198 -2.158 16.681 1.00 93.25 264 PHE A CA 1
ATOM 2159 C C . PHE A 1 264 ? -1.949 -1.912 17.995 1.00 93.25 264 PHE A C 1
ATOM 2161 O O . PHE A 1 264 ? -3.155 -1.673 17.990 1.00 93.25 264 PHE A O 1
ATOM 2168 N N . THR A 1 265 ? -1.237 -1.906 19.125 1.00 93.00 265 THR A N 1
ATOM 2169 C CA . THR A 1 265 ? -1.842 -1.657 20.441 1.00 93.00 265 THR A CA 1
ATOM 2170 C C . THR A 1 265 ? -2.388 -0.235 20.546 1.00 93.00 265 THR A C 1
ATOM 2172 O O . THR A 1 265 ? -3.443 -0.039 21.147 1.00 93.00 265 THR A O 1
ATOM 2175 N N . ALA A 1 266 ? -1.694 0.754 19.980 1.00 95.00 266 ALA A N 1
ATOM 2176 C CA . ALA A 1 266 ? -2.141 2.142 19.977 1.00 95.00 266 ALA A CA 1
ATOM 2177 C C . ALA A 1 266 ? -3.435 2.317 19.163 1.00 95.00 266 ALA A C 1
ATOM 2179 O O . ALA A 1 266 ? -4.392 2.890 19.678 1.00 95.00 266 ALA A O 1
ATOM 2180 N N . VAL A 1 267 ? -3.507 1.755 17.948 1.00 95.12 267 VAL A N 1
ATOM 2181 C CA . VAL A 1 267 ? -4.718 1.783 17.105 1.00 95.12 267 VAL A CA 1
ATOM 2182 C C . VAL A 1 267 ? -5.871 1.096 17.825 1.00 95.12 267 VAL A C 1
ATOM 2184 O O . VAL A 1 267 ? -6.931 1.691 17.971 1.00 95.12 267 VAL A O 1
ATOM 2187 N N . MET A 1 268 ? -5.650 -0.111 18.355 1.00 93.31 268 MET A N 1
ATOM 2188 C CA . MET A 1 268 ? -6.672 -0.842 19.106 1.00 93.31 268 MET A CA 1
ATOM 2189 C C . MET A 1 268 ? -7.224 -0.012 20.277 1.00 93.31 268 MET A C 1
ATOM 2191 O O . MET A 1 268 ? -8.435 0.060 20.455 1.00 93.31 268 MET A O 1
ATOM 2195 N N . LYS A 1 269 ? -6.360 0.661 21.049 1.00 93.88 269 LYS A N 1
ATOM 2196 C CA . LYS A 1 269 ? -6.778 1.542 22.156 1.00 93.88 269 LYS A CA 1
ATOM 2197 C C . LYS A 1 269 ? -7.547 2.784 21.697 1.00 93.88 269 LYS A C 1
ATOM 2199 O O . LYS A 1 269 ? -8.334 3.313 22.475 1.00 93.88 269 LYS A O 1
ATOM 2204 N N . ALA A 1 270 ? -7.293 3.268 20.484 1.00 95.50 270 ALA A N 1
ATOM 2205 C CA . ALA A 1 270 ? -7.933 4.453 19.923 1.00 95.50 270 ALA A CA 1
ATOM 2206 C C . ALA A 1 270 ? -9.303 4.164 19.279 1.00 95.50 270 ALA A C 1
ATOM 2208 O O . ALA A 1 270 ? -9.997 5.103 18.887 1.00 95.50 270 ALA A O 1
ATOM 2209 N N . MET A 1 271 ? -9.695 2.893 19.142 1.00 94.31 271 MET A N 1
ATOM 2210 C CA . MET A 1 271 ? -10.978 2.501 18.557 1.00 94.31 271 MET A CA 1
ATOM 2211 C C . MET A 1 271 ? -12.111 2.537 19.599 1.00 94.31 271 MET A C 1
ATOM 2213 O O . MET A 1 271 ? -11.928 2.037 20.711 1.00 94.31 271 MET A O 1
ATOM 2217 N N . PRO A 1 272 ? -13.299 3.071 19.252 1.00 87.81 272 PRO A N 1
ATOM 2218 C CA . PRO A 1 272 ? -14.414 3.218 20.193 1.00 87.81 272 PRO A CA 1
ATOM 2219 C C . PRO A 1 272 ? -14.959 1.874 20.710 1.00 87.81 272 PRO A C 1
ATOM 2221 O O . PRO A 1 272 ? -15.351 1.786 21.870 1.00 87.81 272 PRO A O 1
ATOM 2224 N N . ASP A 1 273 ? -14.907 0.816 19.894 1.00 88.50 273 ASP A N 1
ATOM 2225 C CA . ASP A 1 273 ? -15.435 -0.521 20.212 1.00 88.50 273 ASP A CA 1
ATOM 2226 C C . ASP A 1 273 ? -14.335 -1.551 20.524 1.00 88.50 273 ASP A C 1
ATOM 2228 O O . ASP A 1 273 ? -14.470 -2.745 20.238 1.00 88.50 273 ASP A O 1
ATOM 2232 N N . TYR A 1 274 ? -13.228 -1.099 21.124 1.00 84.38 274 TYR A N 1
ATOM 2233 C CA . TYR A 1 274 ? -12.055 -1.931 21.421 1.00 84.38 274 TYR A CA 1
ATOM 2234 C C . TYR A 1 274 ? -12.396 -3.279 22.086 1.00 84.38 274 TYR A C 1
ATOM 2236 O O . TYR A 1 274 ? -11.864 -4.316 21.685 1.00 84.38 274 TYR A O 1
ATOM 2244 N N . GLU A 1 275 ? -13.299 -3.294 23.072 1.00 83.94 275 GLU A N 1
ATOM 2245 C CA . GLU A 1 275 ? -13.647 -4.527 23.795 1.00 83.94 275 GLU A CA 1
ATOM 2246 C C . GLU A 1 275 ? -14.409 -5.535 22.918 1.00 83.94 275 GLU A C 1
ATOM 2248 O O . GLU A 1 275 ? -14.108 -6.730 22.956 1.00 83.94 275 GLU A O 1
ATOM 2253 N N . GLN A 1 276 ? -15.330 -5.068 22.064 1.00 82.56 276 GLN A N 1
ATOM 2254 C CA . GLN A 1 276 ? -16.063 -5.941 21.135 1.00 82.56 276 GLN A CA 1
ATOM 2255 C C . GLN A 1 276 ? -15.118 -6.523 20.080 1.00 82.56 276 GLN A C 1
ATOM 2257 O O . GLN A 1 276 ? -15.137 -7.722 19.791 1.00 82.56 276 GLN A O 1
ATOM 2262 N N . LEU A 1 277 ? -14.234 -5.679 19.545 1.00 81.12 277 LEU A N 1
ATOM 2263 C CA . LEU A 1 277 ? -13.229 -6.067 18.564 1.00 81.12 277 LEU A CA 1
ATOM 2264 C C . LEU A 1 277 ? -12.277 -7.134 19.116 1.00 81.12 277 LEU A C 1
ATOM 2266 O O . LEU A 1 277 ? -12.002 -8.141 18.461 1.00 81.12 277 LEU A O 1
ATOM 2270 N N . LYS A 1 278 ? -11.804 -6.938 20.348 1.00 81.75 278 LYS A N 1
ATOM 2271 C CA . LYS A 1 278 ? -10.921 -7.875 21.045 1.00 81.75 278 LYS A CA 1
ATOM 2272 C C . LYS A 1 278 ? -11.591 -9.230 21.265 1.00 81.75 278 LYS A C 1
ATOM 2274 O O . LYS A 1 278 ? -10.940 -10.267 21.098 1.00 81.75 278 LYS A O 1
ATOM 2279 N N . GLU A 1 279 ? -12.876 -9.248 21.617 1.00 84.69 279 GLU A N 1
ATOM 2280 C CA . GLU A 1 279 ? -13.637 -10.490 21.761 1.00 84.69 279 GLU A CA 1
ATOM 2281 C C . GLU A 1 279 ? -13.792 -11.218 20.417 1.00 84.69 279 GLU A C 1
ATOM 2283 O O . GLU A 1 279 ? -13.509 -12.420 20.337 1.00 84.69 279 GLU A O 1
ATOM 2288 N N . HIS A 1 280 ? -14.154 -10.491 19.354 1.00 81.56 280 HIS A N 1
ATOM 2289 C CA . HIS A 1 280 ? -14.258 -11.030 17.996 1.00 81.56 280 HIS A CA 1
ATOM 2290 C C . HIS A 1 280 ? -12.931 -11.629 17.508 1.00 81.56 280 HIS A C 1
ATOM 2292 O O . HIS A 1 280 ? -12.905 -12.781 17.064 1.00 81.56 280 HIS A O 1
ATOM 2298 N N . GLN A 1 281 ? -11.816 -10.909 17.664 1.00 79.88 281 GLN A N 1
ATOM 2299 C CA . GLN A 1 281 ? -10.481 -11.407 17.313 1.00 79.88 281 GLN A CA 1
ATOM 2300 C C . GLN A 1 281 ? -10.107 -12.648 18.133 1.00 79.88 281 GLN A C 1
ATOM 2302 O O . GLN A 1 281 ? -9.692 -13.663 17.575 1.00 79.88 281 GLN A O 1
ATOM 2307 N N . SER A 1 282 ? -10.357 -12.631 19.446 1.00 84.25 282 SER A N 1
ATOM 2308 C CA . SER A 1 282 ? -10.092 -13.777 20.329 1.00 84.25 282 SER A CA 1
ATOM 2309 C C . SER A 1 282 ? -10.935 -15.005 19.972 1.00 84.25 282 SER A C 1
ATOM 2311 O O . SER A 1 282 ? -10.513 -16.146 20.174 1.00 84.25 282 SER A O 1
ATOM 2313 N N . ARG A 1 283 ? -12.170 -14.810 19.493 1.00 83.62 283 ARG A N 1
ATOM 2314 C CA . ARG A 1 283 ? -13.02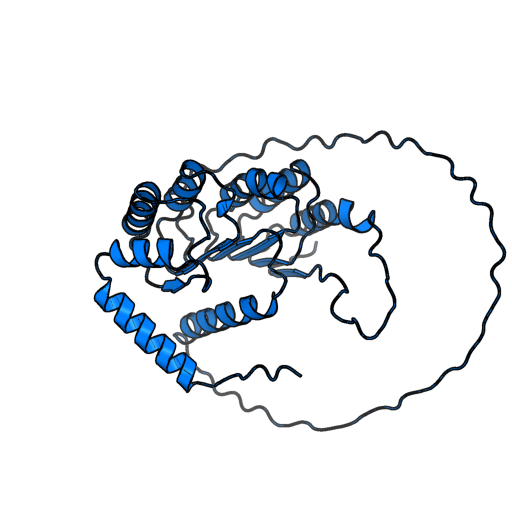9 -15.898 19.009 1.00 83.62 283 ARG A CA 1
ATOM 2315 C C . ARG A 1 283 ? -12.484 -16.470 17.704 1.00 83.62 283 ARG A C 1
ATOM 2317 O O . ARG A 1 283 ? -12.396 -17.691 17.589 1.00 83.62 283 ARG A O 1
ATOM 2324 N N . LYS A 1 284 ? -12.056 -15.614 16.774 1.00 76.81 284 LYS A N 1
ATOM 2325 C CA . LYS A 1 284 ? -11.461 -16.039 15.505 1.00 76.81 284 LYS A CA 1
ATOM 2326 C C . LYS A 1 284 ? -10.148 -16.789 15.700 1.00 76.81 284 LYS A C 1
ATOM 2328 O O . LYS A 1 284 ? -10.002 -17.876 15.159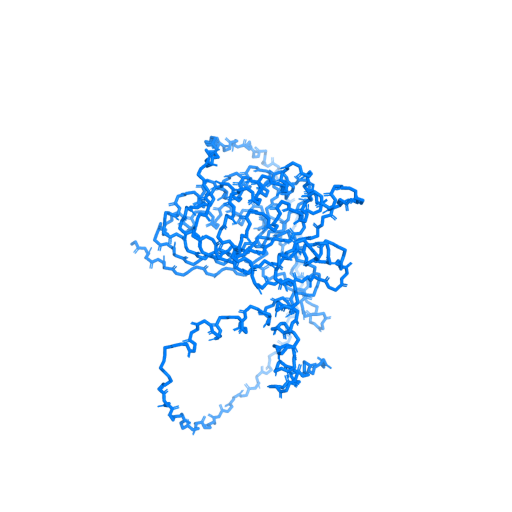 1.00 76.81 284 LYS A O 1
ATOM 2333 N N . GLU A 1 285 ? -9.238 -16.309 16.546 1.00 79.00 285 GLU A N 1
ATOM 2334 C CA . GLU A 1 285 ? -8.007 -17.045 16.868 1.00 79.00 285 GLU A CA 1
ATOM 2335 C C . GLU A 1 285 ? -8.292 -18.427 17.470 1.00 79.00 285 GLU A C 1
ATOM 2337 O O . GLU A 1 285 ? -7.604 -19.400 17.162 1.00 79.00 285 GLU A O 1
ATOM 2342 N N . ARG A 1 286 ? -9.328 -18.545 18.313 1.00 83.06 286 ARG A N 1
ATOM 2343 C CA . ARG A 1 286 ? -9.763 -19.838 18.861 1.00 83.06 286 ARG A CA 1
ATOM 2344 C C . ARG A 1 286 ? -10.304 -20.771 17.779 1.00 83.06 286 ARG A C 1
ATOM 2346 O O . ARG A 1 286 ? -10.040 -21.969 17.857 1.00 83.06 286 ARG A O 1
ATOM 2353 N N . LEU A 1 287 ? -11.034 -20.244 16.795 1.00 77.94 287 LEU A N 1
ATOM 2354 C CA . LEU A 1 287 ? -11.501 -21.013 15.640 1.00 77.94 287 LEU A CA 1
ATOM 2355 C C . LEU A 1 287 ? -10.328 -21.444 14.758 1.00 77.94 287 LEU A C 1
ATOM 2357 O O . LEU A 1 287 ? -10.199 -22.631 14.492 1.00 77.94 287 LEU A O 1
ATOM 2361 N N . LEU A 1 288 ? -9.407 -20.537 14.425 1.00 72.50 288 LEU A N 1
ATOM 2362 C CA . LEU A 1 288 ? -8.204 -20.851 13.647 1.00 72.50 288 LEU A CA 1
ATOM 2363 C C . LEU A 1 288 ? -7.337 -21.923 14.322 1.00 72.50 288 LEU A C 1
ATOM 2365 O O . LEU A 1 288 ? -6.857 -22.835 13.660 1.00 72.50 288 LEU A O 1
ATOM 2369 N N . ARG A 1 289 ? -7.184 -21.878 15.653 1.00 78.19 289 ARG A N 1
ATOM 2370 C CA . ARG A 1 289 ? -6.478 -22.935 16.402 1.00 78.19 289 ARG A CA 1
ATOM 2371 C C . ARG A 1 289 ? -7.225 -24.273 16.405 1.00 78.19 289 ARG A C 1
ATOM 2373 O O . ARG A 1 289 ? -6.582 -25.311 16.526 1.00 78.19 289 ARG A O 1
ATOM 2380 N N . ARG A 1 290 ? -8.561 -24.263 16.319 1.00 76.75 290 ARG A N 1
ATOM 2381 C CA . ARG A 1 290 ? -9.407 -25.471 16.318 1.00 76.75 290 ARG A CA 1
ATOM 2382 C C . ARG A 1 290 ? -9.530 -26.115 14.942 1.00 76.75 290 ARG A C 1
ATOM 2384 O O . ARG A 1 290 ? -9.509 -27.337 14.874 1.00 76.75 290 ARG A O 1
ATOM 2391 N N . CYS A 1 291 ? -9.627 -25.320 13.879 1.00 71.31 291 CYS A N 1
ATOM 2392 C CA . CYS A 1 291 ? -9.796 -25.795 12.501 1.00 71.31 291 CYS A CA 1
ATOM 2393 C C . CYS A 1 291 ? -8.534 -26.431 11.905 1.00 71.31 291 CYS A C 1
ATOM 2395 O O . CYS A 1 291 ? -8.535 -26.833 10.749 1.00 71.31 291 CYS A O 1
ATOM 2397 N N . GLY A 1 292 ? -7.476 -26.576 12.697 1.00 52.34 292 GLY A N 1
ATOM 2398 C CA . GLY A 1 292 ? -6.321 -27.362 12.321 1.00 52.34 292 GLY A CA 1
ATOM 2399 C C . GLY A 1 292 ? -5.057 -26.548 12.452 1.00 52.34 292 GLY A C 1
ATOM 2400 O O . GLY A 1 292 ? -4.772 -25.638 11.678 1.00 52.34 292 GLY A O 1
ATOM 2401 N N . SER A 1 293 ? -4.244 -26.981 13.403 1.00 49.62 293 SER A N 1
ATOM 2402 C CA . SER A 1 293 ? -2.816 -27.130 13.199 1.00 49.62 293 SER A CA 1
ATOM 2403 C C . SER A 1 293 ? -2.521 -27.692 11.799 1.00 49.62 293 SER A C 1
ATOM 2405 O O . SER A 1 293 ? -2.244 -28.879 11.648 1.00 49.62 293 SER A O 1
ATOM 2407 N N . TYR A 1 294 ? -2.482 -26.835 10.780 1.00 47.72 294 TYR A N 1
ATOM 2408 C CA . TYR A 1 294 ? -1.488 -26.991 9.734 1.00 47.72 294 TYR A CA 1
ATOM 2409 C C . TYR A 1 294 ? -0.150 -26.733 10.425 1.00 47.72 294 TYR A C 1
ATOM 2411 O O . TYR A 1 294 ? 0.418 -25.643 10.382 1.00 47.72 294 TYR A O 1
ATOM 2419 N N . GLN A 1 295 ? 0.342 -27.755 11.136 1.00 42.69 295 GLN A N 1
ATOM 2420 C CA . GLN A 1 295 ? 1.772 -27.970 11.189 1.00 42.69 295 GLN A CA 1
ATOM 2421 C C . GLN A 1 295 ? 2.199 -27.981 9.726 1.00 42.69 295 GLN A C 1
ATOM 2423 O O . GLN A 1 295 ? 2.024 -28.970 9.020 1.00 42.69 295 GLN A O 1
ATOM 2428 N N . ALA A 1 296 ? 2.723 -26.852 9.255 1.00 39.09 296 ALA A N 1
ATOM 2429 C CA . ALA A 1 296 ? 3.743 -26.897 8.238 1.00 39.09 296 ALA A CA 1
ATOM 2430 C C . ALA A 1 296 ? 4.790 -27.868 8.792 1.00 39.09 296 ALA A C 1
ATOM 2432 O O . ALA A 1 296 ? 5.549 -27.527 9.702 1.00 39.09 296 ALA A O 1
ATOM 2433 N N . CYS A 1 297 ? 4.737 -29.124 8.346 1.00 30.38 297 CYS A N 1
ATOM 2434 C CA . CYS A 1 297 ? 5.831 -30.058 8.502 1.00 30.38 297 CYS A CA 1
ATOM 2435 C C . CYS A 1 297 ? 7.020 -29.403 7.804 1.00 30.38 297 CYS A C 1
ATOM 2437 O O . CYS A 1 297 ? 7.171 -29.487 6.590 1.00 30.38 297 CYS A O 1
ATOM 2439 N N . PHE A 1 298 ? 7.826 -28.684 8.581 1.00 32.00 298 PHE A N 1
ATOM 2440 C CA . PHE A 1 298 ? 9.182 -28.345 8.206 1.00 32.00 298 PHE A CA 1
ATOM 2441 C C . PHE A 1 298 ? 9.939 -29.676 8.115 1.00 32.00 298 PHE A C 1
ATOM 2443 O O . PHE A 1 298 ? 10.302 -30.266 9.132 1.00 32.00 298 PHE A O 1
ATOM 2450 N N . CYS A 1 299 ? 10.087 -30.177 6.892 1.00 33.25 299 CYS A N 1
ATOM 2451 C CA . CYS A 1 299 ? 11.070 -31.179 6.493 1.00 33.25 299 CYS A CA 1
ATOM 2452 C C . CYS A 1 299 ? 11.986 -30.542 5.450 1.00 33.25 299 CYS A C 1
ATOM 2454 O O . CYS A 1 299 ? 11.449 -29.872 4.539 1.00 33.25 299 CYS A O 1
#